Protein AF-A0A931LK26-F1 (afdb_monomer)

Sequence (228 aa):
MMIVNFELTILRTPRLQGEGSSVKVHPVMTQMAVDPDDFLTAVFVVSNLSNERRSYQLEATVPGGWEIVNLPKTLELDKQSQQELFLTVQAPPATKAGDYSLNLSAKSESDHALGRMQLQVRSVERVKLILPTWQPLIQAGEEKSYPITVTNRGNLRTNVSLVVIAPWGWQTRLPAYNSALAPGQSQSVELFIKPPEKTSASQTKITVQVTSAKVQEEASFTIVVSPR

Mean predicted aligned error: 8.04 Å

pLDDT: mean 90.56, std 16.23, range [32.47, 98.62]

Secondary structure (DSSP, 8-state):
----------------S-TT-SEEEEESSSE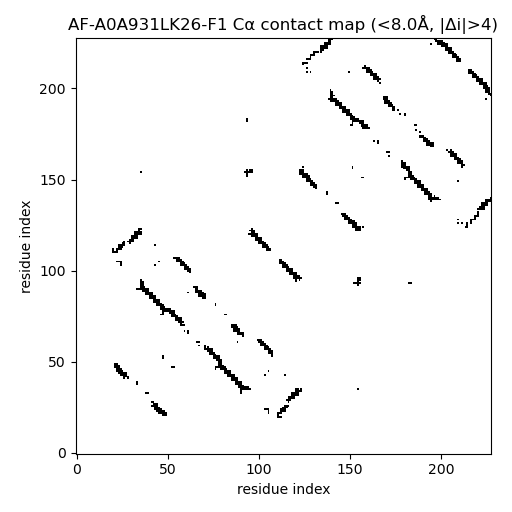EEE-TT-EEEEEEEEEE-SSS-EEEEEEEE--TT-EEEE--SEEEE-TTEEEEEEEEEEPPTTPPSEEEEEEEEEE-SS-EEEEEEEEEE-----EEEE---S--EEETT--EEEEEEEEE-SSS-EE-EEEEE--TT-EEE------EEPTT-EEEEEEEEE--TTPPSEEEEEEEEEE-SS-EEEEEEEEEEEP-

Foldseek 3Di:
DDDDDDDPPPPDDDDDDDPDAQKEKAWPAQEDEDEAQDKDKTKIKIFGQAQAKDKWAKDKDFPPPKAWPDDDRIDIDGHGDIDIDITMIGHHFLRAFDKTKMKMWIDDPRHIYIYIHIYGHDWDWDKDKDWDPDAAEDEAQDKDKTKIKMFTRTNAFWFKDKDKDFDPPKDKDWPDDRRTAHHGDMDITIIIIHHHLADDFDWTKMKMWMDTPPDIDIDIHIYTYHHD

Solvent-accessible surface area (backbone atoms only — not comparable to full-atom values): 12784 Å² total; per-residue (Å²): 137,85,87,81,84,79,81,82,78,77,78,78,74,81,90,75,87,62,97,80,46,43,41,46,36,40,41,79,51,63,63,47,77,45,52,52,60,33,78,45,76,46,49,32,40,42,32,28,68,34,93,49,69,46,64,25,42,44,49,73,50,64,52,92,83,42,45,77,76,43,76,65,63,61,49,78,35,50,44,70,30,68,48,81,42,74,40,32,33,36,39,42,71,46,41,58,51,46,81,48,55,44,33,42,35,43,33,46,99,89,33,66,25,66,16,64,25,41,33,35,33,44,84,41,86,39,74,44,77,45,68,60,90,67,72,48,79,44,44,24,52,41,74,48,72,41,66,31,36,43,31,26,68,11,27,47,74,41,56,49,47,80,48,78,48,63,60,90,80,46,48,74,47,72,70,95,72,83,39,70,26,45,49,68,35,68,47,78,45,55,40,34,42,27,46,43,60,84,38,64,68,44,81,42,72,38,35,42,34,42,35,43,96,90,46,76,51,73,48,72,40,49,37,35,34,37,54,108

Nearest PDB structures (foldseek):
  7sqc-assembly1_F3  TM=4.358E-01  e=1.441E-09  Chlamydomonas reinhardtii
  7sqc-assembly1_F0  TM=4.214E-01  e=8.268E-10  Chlamydomonas r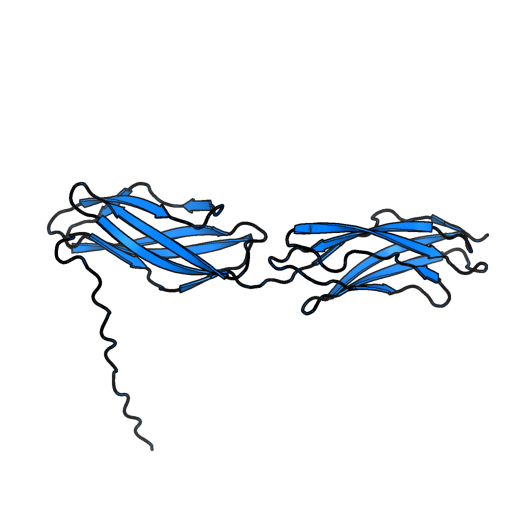einhardtii
  4e0s-assembly1_A  TM=3.639E-01  e=1.313E-04  Homo sapiens
  5di8-assembly1_B  TM=2.530E-01  e=1.239E-02  Homo sapiens
  1hzh-assembly1_H  TM=2.574E-01  e=6.567E-02  Homo sapiens

Structure (mmCIF, N/CA/C/O backbone):
data_AF-A0A931LK26-F1
#
_entry.id   AF-A0A931LK26-F1
#
loop_
_atom_site.group_PDB
_atom_site.id
_atom_site.type_symbol
_atom_site.label_atom_id
_atom_site.label_alt_id
_atom_site.label_comp_id
_atom_site.label_asym_id
_atom_site.label_entity_id
_atom_site.label_seq_id
_atom_site.pdbx_PDB_ins_code
_atom_site.Cartn_x
_atom_site.Cartn_y
_atom_site.Cartn_z
_atom_site.occupancy
_atom_site.B_iso_or_equiv
_atom_site.auth_seq_id
_atom_site.auth_comp_id
_atom_site.auth_asym_id
_atom_site.auth_atom_id
_atom_site.pdbx_PDB_model_num
ATOM 1 N N . MET A 1 1 ? 13.557 -47.012 -22.291 1.00 43.03 1 MET A N 1
ATOM 2 C CA . MET A 1 1 ? 14.410 -45.845 -22.595 1.00 43.03 1 MET A CA 1
ATOM 3 C C . MET A 1 1 ? 13.721 -45.077 -23.709 1.00 43.03 1 MET A C 1
ATOM 5 O O . MET A 1 1 ? 13.682 -45.560 -24.830 1.00 43.03 1 MET A O 1
ATOM 9 N N . MET A 1 2 ? 13.010 -44.008 -23.353 1.00 32.50 2 MET A N 1
ATOM 10 C CA . MET A 1 2 ? 12.074 -43.294 -24.227 1.00 32.50 2 MET A CA 1
ATOM 11 C C . MET A 1 2 ? 12.782 -42.042 -24.746 1.00 32.50 2 MET A C 1
ATOM 13 O O . MET A 1 2 ? 13.203 -41.207 -23.950 1.00 32.50 2 MET A O 1
ATOM 17 N N . ILE A 1 3 ? 12.985 -41.957 -26.058 1.00 35.16 3 ILE A N 1
ATOM 18 C CA . ILE A 1 3 ? 13.586 -40.790 -26.708 1.00 35.16 3 ILE A CA 1
ATOM 19 C C . ILE A 1 3 ? 12.457 -39.784 -26.925 1.00 35.16 3 ILE A C 1
ATOM 21 O O . ILE A 1 3 ? 11.504 -40.068 -27.648 1.00 35.16 3 ILE A O 1
ATOM 25 N N . VAL A 1 4 ? 12.537 -38.636 -26.255 1.00 33.97 4 VAL A N 1
ATOM 26 C CA . VAL A 1 4 ? 11.612 -37.516 -26.444 1.00 33.97 4 VAL A CA 1
ATOM 27 C C . VAL A 1 4 ? 12.243 -36.575 -27.466 1.00 33.97 4 VAL A C 1
ATOM 29 O O . VAL A 1 4 ? 13.267 -35.953 -27.188 1.00 33.97 4 VAL A O 1
ATOM 32 N N . ASN A 1 5 ? 11.649 -36.496 -28.656 1.00 32.47 5 ASN A N 1
ATOM 33 C CA . ASN A 1 5 ? 12.012 -35.510 -29.670 1.00 32.47 5 ASN A CA 1
ATOM 34 C C . ASN A 1 5 ? 11.417 -34.153 -29.277 1.00 32.47 5 ASN A C 1
ATOM 36 O O . ASN A 1 5 ? 10.199 -34.011 -29.199 1.00 32.47 5 ASN A O 1
ATOM 40 N N . PHE A 1 6 ? 12.271 -33.159 -29.037 1.00 34.66 6 PHE A N 1
ATOM 41 C CA . PHE A 1 6 ? 11.852 -31.766 -28.908 1.00 34.66 6 PHE A CA 1
ATOM 42 C C . PHE A 1 6 ? 11.892 -31.114 -30.290 1.00 34.66 6 PHE A C 1
ATOM 44 O O . PHE A 1 6 ? 12.969 -30.867 -30.831 1.00 34.66 6 PHE A O 1
ATOM 51 N N . GLU A 1 7 ? 10.724 -30.828 -30.867 1.00 36.44 7 GLU A N 1
ATOM 52 C CA . GLU A 1 7 ? 10.649 -29.916 -32.005 1.00 36.44 7 GLU A CA 1
ATOM 53 C C . GLU A 1 7 ? 10.884 -28.483 -31.523 1.00 36.44 7 GLU A C 1
ATOM 55 O O . GLU A 1 7 ? 10.147 -27.940 -30.696 1.00 36.44 7 GLU A O 1
ATOM 60 N N . LEU A 1 8 ? 11.938 -27.863 -32.051 1.00 35.31 8 LEU A N 1
ATOM 61 C CA . LEU A 1 8 ? 12.237 -26.456 -31.841 1.00 35.31 8 LEU A CA 1
ATOM 62 C C . LEU A 1 8 ? 11.201 -25.625 -32.619 1.00 35.31 8 LEU A C 1
ATOM 64 O O . LEU A 1 8 ? 11.365 -25.353 -33.808 1.00 35.31 8 LEU A O 1
ATOM 68 N N . THR A 1 9 ? 10.107 -25.231 -31.965 1.00 36.44 9 THR A N 1
ATOM 69 C CA . THR A 1 9 ? 9.162 -24.273 -32.554 1.00 36.44 9 THR A CA 1
ATOM 70 C C . THR A 1 9 ? 9.839 -22.906 -32.602 1.00 36.44 9 THR A C 1
ATOM 72 O O . THR A 1 9 ? 9.928 -22.200 -31.599 1.00 36.44 9 THR A O 1
ATOM 75 N N . ILE A 1 10 ? 10.354 -22.536 -33.775 1.00 42.44 10 ILE A N 1
ATOM 76 C CA . ILE A 1 10 ? 10.881 -21.196 -34.041 1.00 42.44 10 ILE A CA 1
ATOM 77 C C . ILE A 1 10 ? 9.703 -20.220 -33.954 1.00 42.44 10 ILE A C 1
ATOM 79 O O . ILE A 1 10 ? 8.885 -20.128 -34.872 1.00 42.44 10 ILE A O 1
ATOM 83 N N . LEU A 1 11 ? 9.602 -19.497 -32.837 1.00 36.25 11 LEU A N 1
ATOM 84 C CA . LEU A 1 11 ? 8.663 -18.391 -32.684 1.00 36.25 11 LEU A CA 1
ATOM 85 C C . LEU A 1 11 ? 9.009 -17.325 -33.729 1.00 36.25 11 LEU A C 1
ATOM 87 O O . LEU A 1 11 ? 10.000 -16.604 -33.610 1.00 36.25 11 LEU A O 1
ATOM 91 N N . ARG A 1 12 ? 8.193 -17.243 -34.783 1.00 38.78 12 ARG A N 1
ATOM 92 C CA . ARG A 1 12 ? 8.231 -16.137 -35.740 1.00 38.78 12 ARG A CA 1
ATOM 93 C C . ARG A 1 12 ? 7.874 -14.863 -34.979 1.00 38.78 12 ARG A C 1
ATOM 95 O O . ARG A 1 12 ? 6.742 -14.698 -34.533 1.00 38.78 12 ARG A O 1
ATOM 102 N N . THR A 1 13 ? 8.851 -13.982 -34.814 1.00 44.38 13 THR A N 1
ATOM 103 C CA . THR A 1 13 ? 8.653 -12.650 -34.247 1.00 44.38 13 THR A CA 1
ATOM 104 C C . THR A 1 13 ? 7.641 -11.869 -35.093 1.00 44.38 13 THR A C 1
ATOM 106 O O . THR A 1 13 ? 7.732 -11.879 -36.326 1.00 44.38 13 THR A O 1
ATOM 109 N N . PRO A 1 14 ? 6.666 -11.178 -34.476 1.00 39.62 14 PRO A N 1
ATOM 110 C CA . PRO A 1 14 ? 5.781 -10.295 -35.218 1.00 39.62 14 PRO A CA 1
ATOM 111 C C . PRO A 1 14 ? 6.607 -9.129 -35.776 1.00 39.62 14 PRO A C 1
ATOM 113 O O . PRO A 1 14 ? 7.267 -8.404 -35.031 1.00 39.62 14 PRO A O 1
ATOM 116 N N . ARG A 1 15 ? 6.588 -8.955 -37.104 1.00 47.53 15 ARG A N 1
ATOM 117 C CA . ARG A 1 15 ? 7.134 -7.765 -37.767 1.00 47.53 15 ARG A CA 1
ATOM 118 C C . ARG A 1 15 ? 6.324 -6.549 -37.322 1.00 47.53 15 ARG A C 1
ATOM 120 O O . ARG A 1 15 ? 5.166 -6.416 -37.706 1.00 47.53 15 ARG A O 1
ATOM 127 N N . LEU A 1 16 ? 6.948 -5.649 -36.570 1.00 44.78 16 LEU A N 1
ATOM 128 C CA . LEU A 1 16 ? 6.458 -4.290 -36.366 1.00 44.78 16 LEU A CA 1
ATOM 129 C C . LEU A 1 16 ? 7.541 -3.301 -36.812 1.00 44.78 16 LEU A C 1
ATOM 131 O O . LEU A 1 16 ? 8.581 -3.169 -36.180 1.00 44.78 16 LEU A O 1
ATOM 135 N N . GLN A 1 17 ? 7.260 -2.712 -37.977 1.00 45.00 17 GLN A N 1
ATOM 136 C CA . GLN A 1 17 ? 7.675 -1.418 -38.530 1.00 45.00 17 GLN A CA 1
ATOM 137 C C . GLN A 1 17 ? 8.959 -0.750 -38.014 1.00 45.00 17 GLN A C 1
ATOM 139 O O . GLN A 1 17 ? 9.029 -0.251 -36.894 1.00 45.00 17 GLN A O 1
ATOM 144 N N . GLY A 1 18 ? 9.909 -0.636 -38.947 1.00 37.53 18 GLY A N 1
ATOM 145 C CA . GLY A 1 18 ? 11.103 0.199 -38.868 1.00 37.53 18 GLY A CA 1
ATOM 146 C C . GLY A 1 18 ? 12.198 -0.236 -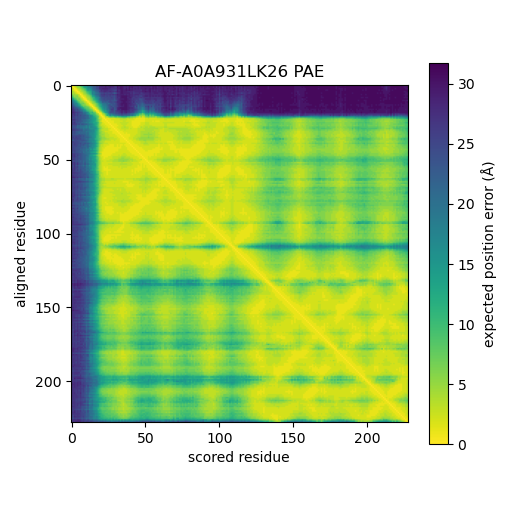39.846 1.00 37.53 18 GLY A C 1
ATOM 147 O O . GLY A 1 18 ? 13.362 -0.235 -39.462 1.00 37.53 18 GLY A O 1
ATOM 148 N N . GLU A 1 19 ? 11.866 -0.661 -41.076 1.00 41.88 19 GLU A N 1
ATOM 149 C CA . GLU A 1 19 ? 12.877 -0.816 -42.139 1.00 41.88 19 GLU A CA 1
ATOM 150 C C . GLU A 1 19 ? 13.422 0.582 -42.466 1.00 41.88 19 GLU A C 1
ATOM 152 O O . GLU A 1 19 ? 12.843 1.318 -43.258 1.00 41.88 19 GLU A O 1
ATOM 157 N N . GLY A 1 20 ? 14.476 0.988 -41.756 1.00 53.59 20 GLY A N 1
ATOM 158 C CA . GLY A 1 20 ? 15.131 2.281 -41.934 1.00 53.59 20 GLY A CA 1
ATOM 159 C C . GLY A 1 20 ? 15.687 2.919 -40.663 1.00 53.59 20 GLY A C 1
ATOM 160 O O . GLY A 1 20 ? 16.531 3.797 -40.799 1.00 53.59 20 GLY A O 1
ATOM 161 N N . SER A 1 21 ? 15.279 2.495 -39.454 1.00 67.19 21 SER A N 1
ATOM 162 C CA . SER A 1 21 ? 15.824 3.120 -38.241 1.00 67.19 21 SER A CA 1
ATOM 163 C C . SER A 1 21 ? 17.124 2.469 -37.777 1.00 67.19 21 SER A C 1
ATOM 165 O O . SER A 1 21 ? 17.195 1.253 -37.597 1.00 67.19 21 SER A O 1
ATOM 167 N N . SER A 1 22 ? 18.155 3.285 -37.560 1.00 86.81 22 SER A N 1
ATOM 168 C CA . SER A 1 22 ? 19.468 2.822 -37.101 1.00 86.81 22 SER A CA 1
ATOM 169 C C . SER A 1 22 ? 19.559 2.606 -35.585 1.00 86.81 22 SER A C 1
ATOM 171 O O . SER A 1 22 ? 20.616 2.235 -35.078 1.00 86.81 22 SER A O 1
ATOM 173 N N . VAL A 1 23 ? 18.450 2.774 -34.859 1.00 95.25 23 VAL A N 1
ATOM 174 C CA . VAL A 1 23 ? 18.340 2.487 -33.426 1.00 95.25 23 VAL A CA 1
ATOM 175 C C . VAL A 1 23 ? 17.236 1.475 -33.158 1.00 95.25 23 VAL A C 1
ATOM 177 O O . VAL A 1 23 ? 16.191 1.476 -33.806 1.00 95.25 23 VAL A O 1
ATOM 180 N N . LYS A 1 24 ? 17.458 0.599 -32.178 1.00 96.81 24 LYS A N 1
ATOM 181 C CA . LYS A 1 24 ? 16.454 -0.346 -31.684 1.00 96.81 24 LYS A CA 1
ATOM 182 C C . LYS A 1 24 ? 16.411 -0.295 -30.166 1.00 96.81 24 LYS A C 1
ATOM 184 O O . LYS A 1 24 ? 17.451 -0.321 -29.520 1.00 96.81 24 LYS A O 1
ATOM 189 N N . VAL A 1 25 ? 15.207 -0.287 -29.605 1.00 98.06 25 VAL A N 1
ATOM 190 C CA . VAL A 1 25 ? 14.977 -0.402 -28.162 1.00 98.06 25 VAL A CA 1
ATOM 191 C C . VAL A 1 25 ? 14.025 -1.563 -27.933 1.00 98.06 25 VAL A C 1
ATOM 193 O O . VAL A 1 25 ? 12.963 -1.628 -28.548 1.00 98.06 25 VAL A O 1
ATOM 196 N N . HIS A 1 26 ? 14.397 -2.496 -27.067 1.00 97.06 26 HIS A N 1
ATOM 197 C CA . HIS A 1 26 ? 13.518 -3.590 -26.669 1.00 97.06 26 HIS A CA 1
ATOM 198 C C . HIS A 1 26 ? 13.772 -3.961 -25.211 1.00 97.06 26 HIS A C 1
ATOM 200 O O . HIS A 1 26 ? 14.921 -3.924 -24.771 1.00 97.06 26 HIS A O 1
ATOM 206 N N . PRO A 1 27 ? 12.731 -4.291 -24.438 1.00 97.94 27 PRO A N 1
ATOM 207 C CA . PRO A 1 27 ? 12.946 -4.753 -23.082 1.00 97.94 27 PRO A CA 1
ATOM 208 C C . PRO A 1 27 ? 13.480 -6.190 -23.090 1.00 97.94 27 PRO A C 1
ATOM 210 O O . PRO A 1 27 ? 13.159 -6.977 -23.984 1.00 97.94 27 PRO A O 1
ATOM 213 N N . VAL A 1 28 ? 14.267 -6.543 -22.076 1.00 97.88 28 VAL A N 1
ATOM 214 C CA . VAL A 1 28 ? 14.721 -7.927 -21.858 1.00 97.88 28 VAL A CA 1
ATOM 215 C C . VAL A 1 28 ? 13.536 -8.825 -21.493 1.00 97.88 28 VAL A C 1
ATOM 217 O O . VAL A 1 28 ? 13.455 -9.966 -21.940 1.00 97.88 28 VAL A O 1
ATOM 220 N N . MET A 1 29 ? 12.579 -8.292 -20.728 1.00 95.25 29 MET A N 1
ATOM 221 C CA . MET A 1 29 ? 11.310 -8.946 -20.412 1.00 95.25 29 MET A CA 1
ATOM 222 C C . MET A 1 29 ? 10.145 -8.141 -20.976 1.00 95.25 29 MET A C 1
ATOM 224 O O . MET A 1 29 ? 10.089 -6.929 -20.828 1.00 95.25 29 MET A O 1
ATOM 228 N N . THR A 1 30 ? 9.170 -8.801 -21.592 1.00 93.94 30 THR A N 1
ATOM 229 C CA . THR A 1 30 ? 7.996 -8.106 -22.143 1.00 93.94 30 THR A CA 1
ATOM 230 C C . THR A 1 30 ? 6.950 -7.766 -21.088 1.00 93.94 30 THR A C 1
ATOM 232 O O . THR A 1 30 ? 6.110 -6.903 -21.338 1.00 93.94 30 THR A O 1
ATOM 235 N N . GLN A 1 31 ? 6.988 -8.433 -19.932 1.00 96.38 31 GLN A N 1
ATOM 236 C CA . GLN A 1 31 ? 6.060 -8.225 -18.828 1.00 96.38 31 GLN A CA 1
ATOM 237 C C . GLN A 1 31 ? 6.765 -8.378 -17.479 1.00 96.38 31 GLN A C 1
ATOM 239 O O . GLN A 1 31 ? 7.608 -9.261 -17.323 1.00 96.38 31 GLN A O 1
ATOM 244 N N . MET A 1 32 ? 6.377 -7.562 -16.499 1.00 96.62 32 MET A N 1
ATOM 245 C CA . MET A 1 32 ? 6.827 -7.695 -15.114 1.00 96.62 32 MET A CA 1
ATOM 246 C C . MET A 1 32 ? 5.690 -7.395 -14.134 1.00 96.62 32 MET A C 1
ATOM 248 O O . MET A 1 32 ? 4.850 -6.536 -14.395 1.00 96.62 32 MET A O 1
ATOM 252 N N . ALA A 1 33 ? 5.653 -8.109 -13.009 1.00 96.81 33 ALA A N 1
ATOM 253 C CA . ALA A 1 33 ? 4.713 -7.836 -11.927 1.00 96.81 33 ALA A CA 1
ATOM 254 C C . ALA A 1 33 ? 5.358 -6.937 -10.865 1.00 96.81 33 ALA A C 1
ATOM 256 O O . ALA A 1 33 ? 6.549 -7.067 -10.593 1.00 96.81 33 ALA A O 1
ATOM 257 N N . VAL A 1 34 ? 4.569 -6.059 -10.248 1.00 97.06 34 VAL A N 1
ATOM 258 C CA . VAL A 1 34 ? 5.032 -5.137 -9.200 1.00 97.06 34 VAL A CA 1
ATOM 259 C C . VAL A 1 34 ? 3.955 -4.952 -8.135 1.00 97.06 34 VAL A C 1
ATOM 261 O O . VAL A 1 34 ? 2.759 -5.038 -8.431 1.00 97.06 34 VAL A O 1
ATOM 264 N N . ASP A 1 35 ? 4.370 -4.744 -6.887 1.00 95.94 35 ASP A N 1
ATOM 265 C CA . ASP A 1 35 ? 3.453 -4.361 -5.814 1.00 95.94 35 ASP A CA 1
ATOM 266 C C . ASP A 1 35 ? 3.294 -2.833 -5.739 1.00 95.94 35 ASP A C 1
ATOM 268 O O . ASP A 1 35 ? 4.196 -2.085 -6.110 1.00 95.94 35 ASP A O 1
ATOM 272 N N . PRO A 1 36 ? 2.146 -2.327 -5.265 1.00 94.88 36 PRO A N 1
ATOM 273 C CA . PRO A 1 36 ? 2.020 -0.917 -4.907 1.00 94.88 36 PRO A CA 1
ATOM 274 C C . PRO A 1 36 ? 3.057 -0.532 -3.850 1.00 94.88 36 PRO A C 1
ATOM 276 O O . PRO A 1 36 ? 3.292 -1.323 -2.936 1.00 94.88 36 PRO A O 1
ATOM 279 N N . ASP A 1 37 ? 3.567 0.701 -3.920 1.00 93.94 37 ASP A N 1
ATOM 280 C CA . ASP A 1 37 ? 4.621 1.225 -3.029 1.00 93.94 37 ASP A CA 1
ATOM 281 C C . ASP A 1 37 ? 5.994 0.544 -3.192 1.00 93.94 37 ASP A C 1
ATOM 283 O O . ASP A 1 37 ? 6.890 0.749 -2.377 1.00 93.94 37 ASP A O 1
ATOM 287 N N . ASP A 1 38 ? 6.171 -0.269 -4.237 1.00 96.38 38 ASP A N 1
ATOM 288 C CA . ASP A 1 38 ? 7.423 -0.970 -4.513 1.00 96.38 38 ASP A CA 1
ATOM 289 C C . ASP A 1 38 ? 8.201 -0.326 -5.669 1.00 96.38 38 ASP A C 1
ATOM 291 O O . ASP A 1 38 ? 7.660 0.413 -6.506 1.00 96.38 38 ASP A O 1
ATOM 295 N N . PHE A 1 39 ? 9.493 -0.633 -5.715 1.00 96.81 39 PHE A N 1
ATOM 296 C CA . PHE A 1 39 ? 10.374 -0.255 -6.809 1.00 96.81 39 PHE A CA 1
ATOM 297 C C . PHE A 1 39 ? 10.431 -1.359 -7.859 1.00 96.81 39 PHE A C 1
ATOM 299 O O . PHE A 1 39 ? 10.435 -2.552 -7.562 1.00 96.81 39 PHE A O 1
ATOM 306 N N . LEU A 1 40 ? 10.538 -0.944 -9.114 1.00 96.31 40 LEU A N 1
ATOM 307 C CA . LEU A 1 40 ? 10.672 -1.827 -10.258 1.00 96.31 40 LEU A CA 1
ATOM 308 C C . LEU A 1 40 ? 11.872 -1.401 -11.090 1.00 96.31 40 LEU A C 1
ATOM 310 O O . LEU A 1 40 ? 11.879 -0.281 -11.594 1.00 96.31 40 LEU A O 1
ATOM 314 N N . THR A 1 41 ? 12.826 -2.301 -11.325 1.00 97.88 41 THR A N 1
ATOM 315 C CA . THR A 1 41 ? 13.920 -2.069 -12.278 1.00 97.88 41 THR A CA 1
ATOM 316 C C . THR A 1 41 ? 13.671 -2.838 -13.572 1.00 97.88 41 THR A C 1
ATOM 318 O O . THR A 1 41 ? 13.828 -4.056 -13.642 1.00 97.88 41 THR A O 1
ATOM 321 N N . ALA A 1 42 ? 13.297 -2.105 -14.616 1.00 97.75 42 ALA A N 1
ATOM 322 C CA . ALA A 1 42 ? 13.166 -2.598 -15.976 1.00 97.75 42 ALA A CA 1
ATOM 323 C C . ALA A 1 42 ? 14.520 -2.596 -16.690 1.00 97.75 42 ALA A C 1
ATOM 325 O O . ALA A 1 42 ? 15.253 -1.611 -16.619 1.00 97.75 42 ALA A O 1
ATOM 326 N N . VAL A 1 43 ? 14.823 -3.655 -17.441 1.00 98.44 43 VAL A N 1
ATOM 327 C CA . VAL A 1 43 ? 16.033 -3.710 -18.274 1.00 98.44 43 VAL A CA 1
ATOM 328 C C . VAL A 1 43 ? 15.646 -3.577 -19.740 1.00 98.44 43 VAL A C 1
ATOM 330 O O . VAL A 1 43 ? 14.893 -4.398 -20.270 1.00 98.44 43 VAL A O 1
ATOM 333 N N . PHE A 1 44 ? 16.171 -2.547 -20.399 1.00 98.56 44 PHE A N 1
ATOM 334 C CA . PHE A 1 44 ? 16.034 -2.331 -21.836 1.00 98.56 44 PHE A CA 1
ATOM 335 C C . PHE A 1 44 ? 17.381 -2.483 -22.528 1.00 98.56 44 PHE A C 1
ATOM 337 O O . PHE A 1 44 ? 18.381 -1.952 -22.064 1.00 98.56 44 PHE A O 1
ATOM 344 N N . VAL A 1 45 ? 17.398 -3.150 -23.675 1.00 98.62 45 VAL A N 1
ATOM 345 C CA . VAL A 1 45 ? 18.554 -3.171 -24.569 1.00 98.62 45 VAL A CA 1
ATOM 346 C C . VAL A 1 45 ? 18.356 -2.088 -25.622 1.00 98.62 45 VAL A C 1
ATOM 348 O O . VAL A 1 45 ? 17.384 -2.122 -26.389 1.00 98.62 45 VAL A O 1
ATOM 351 N N . VAL A 1 46 ? 19.284 -1.133 -25.655 1.00 98.31 46 VAL A N 1
ATOM 352 C CA . VAL A 1 46 ? 19.367 -0.101 -26.691 1.00 98.31 46 VAL A CA 1
ATOM 353 C C . VAL A 1 46 ? 20.510 -0.468 -27.628 1.00 98.31 46 VAL A C 1
ATOM 355 O O . VAL A 1 46 ? 21.645 -0.634 -27.185 1.00 98.31 46 VAL A O 1
ATOM 358 N N . SER A 1 47 ? 20.212 -0.610 -28.915 1.00 97.88 47 SER A N 1
ATOM 359 C CA . SER A 1 47 ? 21.173 -1.024 -29.940 1.00 97.88 47 SER A CA 1
ATOM 360 C C . SER A 1 47 ? 21.348 0.075 -30.982 1.00 97.88 47 SER A C 1
ATOM 362 O O . SER A 1 47 ? 20.364 0.557 -31.546 1.00 97.88 47 SER A O 1
ATOM 364 N N . ASN A 1 48 ? 22.600 0.421 -31.276 1.00 96.56 48 ASN A N 1
ATOM 365 C CA . ASN A 1 48 ? 22.996 1.226 -32.422 1.00 96.56 48 ASN A CA 1
ATOM 366 C C . ASN A 1 48 ? 23.338 0.300 -33.594 1.00 96.56 48 ASN A C 1
ATOM 368 O O . ASN A 1 48 ? 24.374 -0.360 -33.604 1.00 96.56 48 ASN A O 1
ATOM 372 N N . LEU A 1 49 ? 22.468 0.279 -34.595 1.00 95.56 49 LEU A N 1
ATOM 373 C CA . LEU A 1 49 ? 22.596 -0.501 -35.823 1.00 95.56 49 LEU A CA 1
ATOM 374 C C . LEU A 1 49 ? 23.246 0.301 -36.961 1.00 95.56 49 LEU A C 1
ATOM 376 O O . LEU A 1 49 ? 23.310 -0.186 -38.089 1.00 95.56 49 LEU A O 1
ATOM 380 N N . SER A 1 50 ? 23.719 1.523 -36.701 1.00 93.31 50 SER A N 1
ATOM 381 C CA . SER A 1 50 ? 24.464 2.315 -37.683 1.00 93.31 50 SER A CA 1
ATOM 382 C C . SER A 1 50 ? 25.945 1.920 -37.742 1.00 93.31 50 SER A C 1
ATOM 384 O O . SER A 1 50 ? 26.478 1.234 -36.864 1.00 93.31 50 SER A O 1
ATOM 386 N N . ASN A 1 51 ? 26.632 2.370 -38.792 1.00 94.12 51 ASN A N 1
ATOM 387 C CA . ASN A 1 51 ? 28.078 2.191 -38.957 1.00 94.12 51 ASN A CA 1
ATOM 388 C C . ASN A 1 51 ? 28.908 3.299 -38.287 1.00 94.12 51 ASN A C 1
ATOM 390 O O . ASN A 1 51 ? 30.130 3.326 -38.436 1.00 94.12 51 ASN A O 1
ATOM 394 N N . GLU A 1 52 ? 28.261 4.177 -37.522 1.00 93.88 52 GLU A N 1
ATOM 395 C CA . GLU A 1 52 ? 28.873 5.314 -36.840 1.00 93.88 52 GLU A CA 1
ATOM 396 C C . GLU A 1 52 ? 28.558 5.272 -35.345 1.00 93.88 52 GLU A C 1
ATOM 398 O O . GLU A 1 52 ? 27.580 4.663 -34.907 1.00 93.88 52 GLU A O 1
ATOM 403 N N . ARG A 1 53 ? 29.392 5.930 -34.541 1.00 95.31 53 ARG A N 1
ATOM 404 C CA . ARG A 1 53 ? 29.051 6.201 -33.144 1.00 95.31 53 ARG A CA 1
ATOM 405 C C . ARG A 1 53 ? 27.903 7.210 -33.100 1.00 95.31 53 ARG A C 1
ATOM 407 O O . ARG A 1 53 ? 27.921 8.179 -33.856 1.00 95.31 53 ARG A O 1
ATOM 414 N N . ARG A 1 54 ? 26.921 6.991 -32.223 1.00 95.31 54 ARG A N 1
ATOM 415 C CA . ARG A 1 54 ? 25.738 7.852 -32.102 1.00 95.31 54 ARG A CA 1
ATOM 416 C C . ARG A 1 54 ? 25.390 8.167 -30.654 1.00 95.31 54 ARG A C 1
ATOM 418 O O . ARG A 1 54 ? 25.573 7.335 -29.766 1.00 95.31 54 ARG A O 1
ATOM 425 N N . SER A 1 55 ? 24.823 9.357 -30.477 1.00 96.00 55 SER A N 1
ATOM 426 C CA . SER A 1 55 ? 24.195 9.816 -29.242 1.00 96.00 55 SER A CA 1
ATOM 427 C C . SER A 1 55 ? 22.681 9.703 -29.358 1.00 96.00 55 SER A C 1
ATOM 429 O O . SER A 1 55 ? 22.101 10.166 -30.345 1.00 96.00 55 SER A O 1
ATOM 431 N N . TYR A 1 56 ? 22.040 9.118 -28.352 1.00 97.00 56 TYR A N 1
ATOM 432 C CA . TYR A 1 56 ? 20.588 9.012 -28.273 1.00 97.00 56 TYR A CA 1
ATOM 433 C C . TYR A 1 56 ? 20.066 9.744 -27.045 1.00 97.00 56 TYR A C 1
ATOM 435 O O . TYR A 1 56 ? 20.502 9.466 -25.932 1.00 97.00 56 TYR A O 1
ATOM 443 N N . GLN A 1 57 ? 19.102 10.639 -27.235 1.00 98.12 57 GLN A N 1
ATOM 444 C CA . GLN A 1 57 ? 18.279 11.192 -26.166 1.00 98.12 57 GLN A CA 1
ATOM 445 C C . GLN A 1 57 ? 17.298 10.124 -25.692 1.00 98.12 57 GLN A C 1
ATOM 447 O O . GLN A 1 57 ? 16.632 9.485 -26.512 1.00 98.12 57 GLN A O 1
ATOM 452 N N . LEU A 1 58 ? 17.228 9.921 -24.380 1.00 98.31 58 LEU A N 1
ATOM 453 C CA . LEU A 1 58 ? 16.356 8.932 -23.767 1.00 98.31 58 LEU A CA 1
ATOM 454 C C . LEU A 1 58 ? 15.204 9.614 -23.042 1.00 98.31 58 LEU A C 1
ATOM 456 O O . LEU A 1 58 ? 15.402 10.537 -22.254 1.00 98.31 58 LEU A O 1
ATOM 460 N N . GLU A 1 59 ? 14.004 9.096 -23.262 1.00 98.25 59 GLU A N 1
ATOM 461 C CA . GLU A 1 59 ? 12.807 9.503 -22.536 1.00 98.25 59 GLU A CA 1
ATOM 462 C C . GLU A 1 59 ? 12.028 8.252 -22.139 1.00 98.25 59 GLU A C 1
ATOM 464 O O . GLU A 1 59 ? 11.927 7.297 -22.912 1.00 98.25 59 GLU A O 1
ATOM 469 N N . ALA A 1 60 ? 11.483 8.242 -20.926 1.00 98.12 60 ALA A N 1
ATOM 470 C CA . ALA A 1 60 ? 10.607 7.175 -20.473 1.00 98.12 60 ALA A CA 1
ATOM 471 C C . ALA A 1 60 ? 9.197 7.716 -20.258 1.00 98.12 60 ALA A C 1
ATOM 473 O O . ALA A 1 60 ? 9.000 8.786 -19.686 1.00 98.12 60 ALA A O 1
ATOM 474 N N . THR A 1 61 ? 8.207 6.948 -20.698 1.00 98.25 61 THR A N 1
ATOM 475 C CA . THR A 1 61 ? 6.800 7.185 -20.377 1.00 98.25 61 THR A CA 1
ATOM 476 C C . THR A 1 61 ? 6.360 6.133 -19.371 1.00 98.25 61 THR A C 1
ATOM 478 O O . THR A 1 61 ? 6.314 4.942 -19.690 1.00 98.25 61 THR A O 1
ATOM 481 N N . VAL A 1 62 ? 6.049 6.586 -18.160 1.00 97.88 62 VAL A N 1
ATOM 482 C CA . VAL A 1 62 ? 5.539 5.774 -17.048 1.00 97.88 62 VAL A CA 1
ATOM 483 C C . VAL A 1 62 ? 4.039 6.012 -16.853 1.00 97.88 62 VAL A C 1
ATOM 485 O O . VAL A 1 62 ? 3.511 7.022 -17.332 1.00 97.88 62 VAL A O 1
ATOM 488 N N . PRO A 1 63 ? 3.325 5.121 -16.144 1.00 97.31 63 PRO A N 1
ATOM 489 C CA . PRO A 1 63 ? 1.949 5.390 -15.748 1.00 97.31 63 PRO A CA 1
ATOM 490 C C . PRO A 1 63 ? 1.815 6.673 -14.918 1.00 97.31 63 PRO A C 1
ATOM 492 O O . PRO A 1 63 ? 2.740 7.094 -14.224 1.00 97.31 63 PRO A O 1
ATOM 495 N N . GLY A 1 64 ? 0.633 7.290 -14.964 1.00 95.38 64 GLY A N 1
ATOM 496 C CA . GLY A 1 64 ? 0.373 8.540 -14.250 1.00 95.38 64 GLY A CA 1
ATOM 497 C C . GLY A 1 64 ? 0.660 8.430 -12.749 1.00 95.38 64 GLY A C 1
ATOM 498 O O . GLY A 1 64 ? 0.164 7.523 -12.081 1.00 95.38 64 GLY A O 1
ATOM 499 N N . GLY A 1 65 ? 1.450 9.371 -12.231 1.00 94.81 65 GLY A N 1
ATOM 500 C CA . GLY A 1 65 ? 1.837 9.446 -10.821 1.00 94.81 65 GLY A CA 1
ATOM 501 C C . GLY A 1 65 ? 3.039 8.584 -10.429 1.00 94.81 65 GLY A C 1
ATOM 502 O O . GLY A 1 65 ? 3.517 8.741 -9.313 1.00 94.81 65 GLY A O 1
ATOM 503 N N . TRP A 1 66 ? 3.535 7.708 -11.307 1.00 97.38 66 TRP A N 1
ATOM 504 C CA . TRP A 1 66 ? 4.742 6.925 -11.037 1.00 97.38 66 TRP A CA 1
ATOM 505 C C . TRP A 1 66 ? 5.983 7.799 -11.165 1.00 97.38 66 TRP A C 1
ATOM 507 O O . TRP A 1 66 ? 6.052 8.678 -12.025 1.00 97.38 66 TRP A O 1
ATOM 517 N N . GLU A 1 67 ? 6.971 7.531 -10.322 1.00 97.50 67 GLU A N 1
ATOM 518 C CA . GLU A 1 67 ? 8.220 8.283 -10.304 1.00 97.50 67 GLU A CA 1
ATOM 519 C C . GLU A 1 67 ? 9.305 7.533 -11.077 1.00 97.50 67 GLU A C 1
ATOM 521 O O . GLU A 1 67 ? 9.478 6.326 -10.907 1.00 97.50 67 GLU A O 1
ATOM 526 N N . ILE A 1 68 ? 10.046 8.244 -11.929 1.00 98.19 68 ILE A N 1
ATOM 527 C CA . ILE A 1 68 ? 11.263 7.719 -12.556 1.00 98.19 68 ILE A CA 1
ATOM 528 C C . ILE A 1 68 ? 12.421 8.009 -11.607 1.00 98.19 68 ILE A C 1
ATOM 530 O O . ILE A 1 68 ? 12.811 9.161 -11.438 1.00 98.19 68 ILE A O 1
ATOM 534 N N . VAL A 1 69 ? 12.984 6.958 -11.017 1.00 98.25 69 VAL A N 1
ATOM 535 C CA . VAL A 1 69 ? 14.079 7.065 -10.045 1.00 98.25 69 VAL A CA 1
ATOM 536 C C . VAL A 1 69 ? 15.404 7.301 -10.758 1.00 98.25 69 VAL A C 1
ATOM 538 O O . VAL A 1 69 ? 16.225 8.103 -10.317 1.00 98.25 69 VAL A O 1
ATOM 541 N N . ASN A 1 70 ? 15.625 6.612 -11.879 1.00 97.44 70 ASN A N 1
ATOM 542 C CA . ASN A 1 70 ? 16.827 6.803 -12.675 1.00 97.44 70 ASN A CA 1
ATOM 543 C C . ASN A 1 70 ? 16.551 6.665 -14.176 1.00 97.44 70 ASN A C 1
ATOM 545 O O . ASN A 1 70 ? 16.010 5.670 -14.651 1.00 97.44 70 ASN A O 1
ATOM 549 N N . LEU A 1 71 ? 16.997 7.665 -14.931 1.00 97.44 71 LEU A N 1
ATOM 550 C CA . LEU A 1 71 ? 17.111 7.610 -16.381 1.00 97.44 71 LEU A CA 1
ATOM 551 C C . LEU A 1 71 ? 18.168 8.637 -16.816 1.00 97.44 71 LEU A C 1
ATOM 553 O O . LEU A 1 71 ? 17.991 9.829 -16.549 1.00 97.44 71 LEU A O 1
ATOM 557 N N . PRO A 1 72 ? 19.276 8.227 -17.454 1.00 97.06 72 PRO A N 1
ATOM 558 C CA . PRO A 1 72 ? 20.196 9.190 -18.041 1.00 97.06 72 PRO A CA 1
ATOM 559 C C . PRO A 1 72 ? 19.515 9.908 -19.211 1.00 97.06 72 PRO A C 1
ATOM 561 O O . PRO A 1 72 ? 18.768 9.296 -19.967 1.00 97.06 72 PRO A O 1
ATOM 564 N N . LYS A 1 73 ? 19.794 11.205 -19.386 1.00 97.00 73 LYS A N 1
ATOM 565 C CA . LYS A 1 73 ? 19.212 11.996 -20.488 1.00 97.00 73 LYS A CA 1
ATOM 566 C C . LYS A 1 73 ? 19.691 11.532 -21.861 1.00 97.00 73 LYS A C 1
ATOM 568 O O . LYS A 1 73 ? 18.963 11.667 -22.840 1.00 97.00 73 LYS A O 1
ATOM 573 N N . THR A 1 74 ? 20.923 11.038 -21.934 1.00 97.31 74 THR A N 1
ATOM 574 C CA . THR A 1 74 ? 21.546 10.585 -23.174 1.00 97.31 74 THR A CA 1
ATOM 575 C C . THR A 1 74 ? 22.296 9.274 -22.977 1.00 97.31 74 THR A C 1
ATOM 577 O O . THR A 1 74 ? 22.737 8.953 -21.871 1.00 97.31 74 THR A O 1
ATOM 580 N N . LEU A 1 75 ? 22.449 8.528 -24.069 1.00 97.31 75 LEU A N 1
ATOM 581 C CA . LEU A 1 75 ? 23.236 7.306 -24.155 1.00 97.31 75 LEU A CA 1
ATOM 582 C C . LEU A 1 75 ? 24.090 7.332 -25.426 1.00 97.31 75 LEU A C 1
ATOM 584 O O . LEU A 1 75 ? 23.570 7.468 -26.532 1.00 97.31 75 LEU A O 1
ATOM 588 N N . GLU A 1 76 ? 25.398 7.188 -25.248 1.00 97.19 76 GLU A N 1
ATOM 589 C CA . GLU A 1 76 ? 26.376 7.070 -26.329 1.00 97.19 76 GLU A CA 1
ATOM 590 C C . GLU A 1 76 ? 26.603 5.598 -26.657 1.00 97.19 76 GLU A C 1
ATOM 592 O O . GLU A 1 76 ? 26.908 4.816 -25.760 1.00 97.19 76 GLU A O 1
ATOM 597 N N . LEU A 1 77 ? 26.503 5.229 -27.932 1.00 97.44 77 LEU A N 1
ATOM 598 C CA . LEU A 1 77 ? 26.777 3.871 -28.396 1.00 97.44 77 LEU A CA 1
ATOM 599 C C . LEU A 1 77 ? 27.715 3.903 -29.597 1.00 97.44 77 LEU A C 1
ATOM 601 O O . LEU A 1 77 ? 27.472 4.615 -30.576 1.00 97.44 77 LEU A O 1
ATOM 605 N N . ASP A 1 78 ? 28.754 3.073 -29.560 1.00 98.06 78 ASP A N 1
ATOM 606 C CA . ASP A 1 78 ? 29.611 2.836 -30.718 1.00 98.06 78 ASP A CA 1
ATOM 607 C C . ASP A 1 78 ? 28.822 2.183 -31.862 1.00 98.06 78 ASP A C 1
ATOM 609 O O . ASP A 1 78 ? 27.702 1.688 -31.681 1.00 98.06 78 ASP A O 1
ATOM 613 N N . LYS A 1 79 ? 29.399 2.182 -33.063 1.00 96.00 79 LYS A N 1
ATOM 614 C CA . LYS A 1 79 ? 28.799 1.519 -34.225 1.00 96.00 79 LYS A CA 1
ATOM 615 C C . LYS A 1 79 ? 28.525 0.041 -33.939 1.00 96.00 79 LYS A C 1
ATOM 617 O O . LYS A 1 79 ? 29.357 -0.624 -33.324 1.00 96.00 79 LYS A O 1
ATOM 622 N N . GLN A 1 80 ? 27.401 -0.478 -34.431 1.00 96.31 80 GLN A N 1
ATOM 623 C CA . GLN A 1 80 ? 27.023 -1.895 -34.297 1.00 96.31 80 GLN A CA 1
ATOM 624 C C . GLN A 1 80 ? 27.084 -2.428 -32.848 1.00 96.31 80 GLN A C 1
ATOM 626 O O . GLN A 1 80 ? 27.351 -3.609 -32.629 1.00 96.31 80 GLN A O 1
ATOM 631 N N . SER A 1 81 ? 26.876 -1.560 -31.855 1.00 97.69 81 SER A N 1
ATOM 632 C CA . SER A 1 81 ? 26.965 -1.904 -30.434 1.00 97.69 81 SER A CA 1
ATOM 633 C C . SER A 1 81 ? 25.612 -1.789 -29.744 1.00 97.69 81 SER A C 1
ATOM 635 O O . SER A 1 81 ? 24.669 -1.182 -30.258 1.00 97.69 81 SER A O 1
ATOM 637 N N . GLN A 1 82 ? 25.507 -2.386 -28.562 1.00 98.06 82 GLN A N 1
ATOM 638 C CA . GLN A 1 82 ? 24.323 -2.283 -27.725 1.00 98.06 82 GLN A CA 1
ATOM 639 C C . GLN A 1 82 ? 24.702 -2.190 -26.253 1.00 98.06 82 GLN A C 1
ATOM 641 O O . GLN A 1 82 ? 25.760 -2.674 -25.851 1.00 98.06 82 GLN A O 1
ATOM 646 N N . GLN A 1 83 ? 23.808 -1.614 -25.456 1.00 98.38 83 GLN A N 1
ATOM 647 C CA . GLN A 1 83 ? 23.960 -1.518 -24.012 1.00 98.38 83 GLN A CA 1
ATOM 648 C C . GLN A 1 83 ? 22.643 -1.840 -23.305 1.00 98.38 83 GLN A C 1
ATOM 650 O O . GLN A 1 83 ? 21.560 -1.485 -23.778 1.00 98.38 83 GLN A O 1
ATOM 655 N N . GLU A 1 84 ? 22.756 -2.496 -22.151 1.00 98.44 84 GLU A N 1
ATOM 656 C CA . GLU A 1 84 ? 21.656 -2.662 -21.206 1.00 98.44 84 GLU A CA 1
ATOM 657 C C . GLU A 1 84 ? 21.484 -1.393 -20.366 1.00 98.44 84 GLU A C 1
ATOM 659 O O . GLU A 1 84 ? 22.423 -0.882 -19.751 1.00 98.44 84 GLU A O 1
ATOM 664 N N . LEU A 1 85 ? 20.258 -0.887 -20.344 1.00 98.25 85 LEU A N 1
ATOM 665 C CA . LEU A 1 85 ? 19.834 0.248 -19.552 1.00 98.25 85 LEU A CA 1
ATOM 666 C C . LEU A 1 85 ? 18.881 -0.230 -18.458 1.00 98.25 85 LEU A C 1
ATOM 668 O O . LEU A 1 85 ? 17.820 -0.788 -18.743 1.00 98.25 85 LEU A O 1
ATOM 672 N N . PHE A 1 86 ? 19.250 0.047 -17.213 1.00 98.25 86 PHE A N 1
ATOM 673 C CA . PHE A 1 86 ? 18.435 -0.219 -16.033 1.00 98.25 86 PHE A CA 1
ATOM 674 C C . PHE A 1 86 ? 17.587 1.017 -15.730 1.00 98.25 86 PHE A C 1
ATOM 676 O O . PHE A 1 86 ? 18.115 2.034 -15.282 1.00 98.25 86 PHE A O 1
ATOM 683 N N . LEU A 1 87 ? 16.285 0.933 -15.985 1.00 98.31 87 LEU A N 1
ATOM 684 C CA . LEU A 1 87 ? 15.301 1.973 -15.696 1.00 98.31 87 LEU A CA 1
ATOM 685 C C . LEU A 1 87 ? 14.507 1.579 -14.451 1.00 98.31 87 LEU A C 1
ATOM 687 O O . LEU A 1 87 ? 13.693 0.659 -14.498 1.00 98.31 87 LEU A O 1
ATOM 691 N N . THR A 1 88 ? 14.736 2.281 -13.348 1.00 98.31 88 THR A N 1
ATOM 692 C CA . THR A 1 88 ? 14.028 2.080 -12.083 1.00 98.31 88 THR A CA 1
ATOM 693 C C . THR A 1 88 ? 12.914 3.099 -11.944 1.00 98.31 88 THR A C 1
ATOM 695 O O . THR A 1 88 ? 13.120 4.303 -12.114 1.00 98.31 88 THR A O 1
ATOM 698 N N . VAL A 1 89 ? 11.727 2.601 -11.624 1.00 97.88 89 VAL A N 1
ATOM 699 C CA . VAL A 1 89 ? 10.525 3.397 -11.389 1.00 97.88 89 VAL A CA 1
ATOM 700 C C . VAL A 1 89 ? 9.890 2.984 -10.066 1.00 97.88 89 VAL A C 1
ATOM 702 O O . VAL A 1 89 ? 10.028 1.833 -9.652 1.00 97.88 89 VAL A O 1
ATOM 705 N N . GLN A 1 90 ? 9.195 3.905 -9.404 1.00 97.94 90 GLN A N 1
ATOM 706 C CA . GLN A 1 90 ? 8.450 3.621 -8.178 1.00 97.94 90 GLN A CA 1
ATOM 707 C C . GLN A 1 90 ? 6.948 3.654 -8.456 1.00 97.94 90 GLN A C 1
ATOM 709 O O . GLN A 1 90 ? 6.419 4.648 -8.967 1.00 97.94 90 GLN A O 1
ATOM 714 N N . ALA A 1 91 ? 6.260 2.566 -8.105 1.00 97.19 91 ALA A N 1
ATOM 715 C CA . ALA A 1 91 ? 4.807 2.521 -8.129 1.00 97.19 91 ALA A CA 1
ATOM 716 C C . ALA A 1 91 ? 4.259 3.261 -6.897 1.00 97.19 91 ALA A C 1
ATOM 718 O O . ALA A 1 91 ? 4.633 2.922 -5.774 1.00 97.19 91 ALA A O 1
ATOM 719 N N . PRO A 1 92 ? 3.338 4.228 -7.049 1.00 95.06 92 PRO A N 1
ATOM 720 C CA . PRO A 1 92 ? 2.754 4.921 -5.910 1.00 95.06 92 PRO A CA 1
ATOM 721 C C . PRO A 1 92 ? 2.066 3.967 -4.925 1.00 95.06 92 PRO A C 1
ATOM 723 O O . PRO A 1 92 ? 1.530 2.921 -5.337 1.00 95.06 92 PRO A O 1
ATOM 726 N N . PRO A 1 93 ? 1.972 4.350 -3.641 1.00 89.19 93 PRO A N 1
ATOM 727 C CA . PRO A 1 93 ? 1.114 3.662 -2.693 1.00 89.19 93 PRO A CA 1
ATOM 728 C C . PRO A 1 93 ? -0.313 3.551 -3.227 1.00 89.19 93 PRO A C 1
ATOM 730 O O . PRO A 1 93 ? -0.828 4.463 -3.874 1.00 89.19 93 PRO A O 1
ATOM 733 N N . ALA A 1 94 ? -0.967 2.425 -2.943 1.00 88.38 94 ALA A N 1
ATOM 734 C CA . ALA A 1 94 ? -2.348 2.168 -3.350 1.00 88.38 94 ALA A CA 1
ATOM 735 C C . ALA A 1 94 ? -2.613 2.229 -4.876 1.00 88.38 94 ALA A C 1
ATOM 737 O O . ALA A 1 94 ? -3.776 2.305 -5.283 1.00 88.38 94 ALA A O 1
ATOM 738 N N . THR A 1 95 ? -1.575 2.140 -5.724 1.00 94.56 95 THR A N 1
ATOM 739 C CA . THR A 1 95 ? -1.739 1.972 -7.180 1.00 94.56 95 THR A CA 1
ATOM 740 C C . THR A 1 95 ? -2.675 0.806 -7.459 1.00 94.56 95 THR A C 1
ATOM 742 O O . THR A 1 95 ? -2.413 -0.311 -7.016 1.00 94.56 95 THR A O 1
ATOM 745 N N . LYS A 1 96 ? -3.778 1.064 -8.171 1.00 93.19 96 LYS A N 1
ATOM 746 C CA . LYS A 1 96 ? -4.811 0.057 -8.440 1.00 93.19 96 LYS A CA 1
ATOM 747 C C . LYS A 1 96 ? -4.209 -1.162 -9.135 1.00 93.19 96 LYS A C 1
ATOM 749 O O . LYS A 1 96 ? -3.341 -1.031 -9.989 1.00 93.19 96 LYS A O 1
ATOM 754 N N . ALA A 1 97 ? -4.697 -2.344 -8.777 1.00 94.88 97 ALA A N 1
ATOM 755 C CA . ALA A 1 97 ? -4.320 -3.558 -9.484 1.00 94.88 97 ALA A CA 1
ATOM 756 C C . ALA A 1 97 ? -4.789 -3.490 -10.944 1.00 94.88 97 ALA A C 1
ATOM 758 O O . ALA A 1 97 ? -5.884 -2.993 -11.223 1.00 94.88 97 ALA A O 1
ATOM 759 N N . GLY A 1 98 ? -3.972 -4.008 -11.854 1.00 95.81 98 GLY A N 1
ATOM 760 C CA . GLY A 1 98 ? -4.267 -3.996 -13.281 1.00 95.81 98 GLY A CA 1
ATOM 761 C C . GLY A 1 98 ? -3.017 -3.929 -14.142 1.00 95.81 98 GLY A C 1
ATOM 762 O O . GLY A 1 98 ? -1.893 -4.003 -13.640 1.00 95.81 98 GLY A O 1
ATOM 763 N N . ASP A 1 99 ? -3.250 -3.777 -15.440 1.00 97.50 99 ASP A N 1
ATOM 764 C CA . ASP A 1 99 ? -2.203 -3.726 -16.448 1.00 97.50 99 ASP A CA 1
ATOM 765 C C . ASP A 1 99 ? -1.849 -2.279 -16.798 1.00 97.50 99 ASP A C 1
ATOM 767 O O . ASP A 1 99 ? -2.710 -1.408 -16.948 1.00 97.50 99 ASP A O 1
ATOM 771 N N . TYR A 1 100 ? -0.554 -2.034 -16.931 1.00 97.94 100 TYR A N 1
ATOM 772 C CA . TYR A 1 100 ? 0.051 -0.740 -17.197 1.00 97.94 100 TYR A CA 1
ATOM 773 C C . TYR A 1 100 ? 1.185 -0.901 -18.213 1.00 97.94 100 TYR A C 1
ATOM 775 O O . TYR A 1 100 ? 1.645 -2.007 -18.474 1.00 97.94 100 TYR A O 1
ATOM 783 N N . SER A 1 101 ? 1.681 0.202 -18.772 1.00 97.69 101 SER A N 1
ATOM 784 C CA . SER A 1 101 ? 2.800 0.175 -19.720 1.00 97.69 101 SER A CA 1
ATOM 785 C C . SER A 1 101 ? 3.951 1.059 -19.260 1.00 97.69 101 SER A C 1
ATOM 787 O O . SER A 1 101 ? 3.725 2.212 -18.889 1.00 97.69 101 SER A O 1
ATOM 789 N N . LEU A 1 102 ? 5.171 0.543 -19.380 1.00 98.25 102 LEU A N 1
ATOM 790 C CA . LEU A 1 102 ? 6.414 1.297 -19.288 1.00 98.25 102 LEU A CA 1
ATOM 791 C C . LEU A 1 102 ? 7.074 1.331 -20.660 1.00 98.25 102 LEU A C 1
ATOM 793 O O . LEU A 1 102 ? 7.411 0.284 -21.218 1.00 98.25 102 LEU A O 1
ATOM 797 N N . ASN A 1 103 ? 7.286 2.530 -21.190 1.00 98.25 103 ASN A N 1
ATOM 798 C CA . ASN A 1 103 ? 7.920 2.702 -22.488 1.00 98.25 103 ASN A CA 1
ATOM 799 C C . ASN A 1 103 ? 9.235 3.462 -22.349 1.00 98.25 103 ASN A C 1
ATOM 801 O O . ASN A 1 103 ? 9.301 4.438 -21.606 1.00 98.25 103 ASN A O 1
ATOM 805 N N . LEU A 1 104 ? 10.242 3.044 -23.111 1.00 98.56 104 LEU A N 1
ATOM 806 C CA . LEU A 1 104 ? 11.511 3.747 -23.264 1.00 98.56 104 LEU A CA 1
ATOM 807 C C . LEU A 1 104 ? 11.680 4.128 -24.733 1.00 98.56 104 LEU A C 1
ATOM 809 O O . LEU A 1 104 ? 11.690 3.250 -25.600 1.00 98.56 104 LEU A O 1
ATOM 813 N N . SER A 1 105 ? 11.832 5.417 -25.011 1.00 97.94 105 SER A N 1
ATOM 814 C CA . SER A 1 105 ? 12.206 5.924 -26.327 1.00 97.94 105 SER A CA 1
ATOM 815 C C . SER A 1 105 ? 13.671 6.331 -26.361 1.00 97.94 105 SER A C 1
ATOM 817 O O . SER A 1 105 ? 14.162 6.974 -25.435 1.00 97.94 105 SER A O 1
ATOM 819 N N . ALA A 1 106 ? 14.340 5.992 -27.460 1.00 97.94 106 ALA A N 1
ATOM 820 C CA . ALA A 1 106 ? 15.661 6.494 -27.812 1.00 97.94 106 ALA A CA 1
ATOM 821 C C . ALA A 1 106 ? 15.554 7.271 -29.126 1.00 97.94 106 ALA A C 1
ATOM 823 O O . ALA A 1 106 ? 15.049 6.737 -30.118 1.00 97.94 106 ALA A O 1
ATOM 824 N N . LYS A 1 107 ? 16.006 8.526 -29.128 1.00 96.31 107 LYS A N 1
ATOM 825 C CA . LYS A 1 107 ? 15.883 9.447 -30.262 1.00 96.31 107 LYS A CA 1
ATOM 826 C C . LYS A 1 107 ? 17.226 10.080 -30.617 1.00 96.31 107 LYS A C 1
ATOM 828 O O . LYS A 1 107 ? 17.943 10.542 -29.738 1.00 96.31 107 LYS A O 1
ATOM 833 N N . SER A 1 108 ? 17.549 10.138 -31.902 1.00 91.56 108 SER A N 1
ATOM 834 C CA . SER A 1 108 ? 18.615 10.980 -32.456 1.00 91.56 108 SER A CA 1
ATOM 835 C C . SER A 1 108 ? 18.010 12.001 -33.432 1.00 91.56 108 SER A C 1
ATOM 837 O O . SER A 1 108 ? 16.789 12.128 -33.533 1.00 91.56 108 SER A O 1
ATOM 839 N N . GLU A 1 109 ? 18.843 12.749 -34.157 1.00 84.69 109 GLU A N 1
ATOM 840 C CA . GLU A 1 109 ? 18.369 13.714 -35.161 1.00 84.69 109 GLU A CA 1
ATOM 841 C C . GLU A 1 109 ? 17.564 13.060 -36.295 1.00 84.69 109 GLU A C 1
ATOM 843 O O . GLU A 1 109 ? 16.616 13.656 -36.801 1.00 84.69 109 GLU A O 1
ATOM 848 N N . SER A 1 110 ? 17.926 11.834 -36.683 1.00 83.44 110 SER A N 1
ATOM 849 C CA . SER A 1 110 ? 17.345 11.123 -37.830 1.00 83.44 110 SER A CA 1
ATOM 850 C C . SER A 1 110 ? 16.583 9.851 -37.462 1.00 83.44 110 SER A C 1
ATOM 852 O O . SER A 1 110 ? 15.856 9.324 -38.299 1.00 83.44 110 SER A O 1
ATOM 854 N N . ASP A 1 111 ? 16.714 9.368 -36.224 1.00 89.94 111 ASP A N 1
ATOM 855 C CA . ASP A 1 111 ? 16.195 8.069 -35.808 1.00 89.94 111 ASP A CA 1
ATOM 856 C C . ASP A 1 111 ? 15.393 8.124 -34.513 1.00 89.94 111 ASP A C 1
ATOM 858 O O . ASP A 1 111 ? 15.628 8.948 -33.629 1.00 89.94 111 ASP A O 1
ATOM 862 N N . HIS A 1 112 ? 14.458 7.187 -34.384 1.00 93.75 112 HIS A N 1
ATOM 863 C CA . HIS A 1 112 ? 13.658 7.011 -33.185 1.00 93.75 112 HIS A CA 1
ATOM 864 C C . HIS A 1 112 ? 13.231 5.551 -33.044 1.00 93.75 112 HIS A C 1
ATOM 866 O O . HIS A 1 112 ? 12.699 4.960 -33.984 1.00 93.75 112 HIS A O 1
ATOM 872 N N . ALA A 1 113 ? 13.394 4.993 -31.847 1.00 96.56 113 ALA A N 1
ATOM 873 C CA . ALA A 1 113 ? 12.859 3.685 -31.495 1.00 96.56 113 ALA A CA 1
ATOM 874 C C . ALA A 1 113 ? 12.179 3.710 -30.131 1.00 96.56 113 ALA A C 1
ATOM 876 O O . ALA A 1 113 ? 12.563 4.466 -29.240 1.00 96.56 113 ALA A O 1
ATOM 877 N N . LEU A 1 114 ? 11.187 2.833 -29.976 1.00 97.19 114 LEU A N 1
ATOM 878 C CA . LEU A 1 114 ? 10.363 2.713 -28.782 1.00 97.19 114 LEU A CA 1
ATOM 879 C C . LEU A 1 114 ? 10.332 1.256 -28.313 1.00 97.19 114 LEU A C 1
ATOM 881 O O . LEU A 1 114 ? 9.790 0.391 -29.000 1.00 97.19 114 LEU A O 1
ATOM 885 N N . GLY A 1 115 ? 10.865 1.001 -27.123 1.00 97.62 115 GLY A N 1
ATOM 886 C CA . GLY A 1 115 ? 10.662 -0.249 -26.400 1.00 97.62 115 GLY A CA 1
ATOM 887 C C . GLY A 1 115 ? 9.439 -0.136 -25.501 1.00 97.62 115 GLY A C 1
ATOM 888 O O . GLY A 1 115 ? 9.252 0.884 -24.841 1.00 97.62 115 GLY A O 1
ATOM 889 N N . ARG A 1 116 ? 8.613 -1.183 -25.456 1.00 98.25 116 ARG A N 1
ATOM 890 C CA . ARG A 1 116 ? 7.416 -1.241 -24.606 1.00 98.25 116 ARG A CA 1
ATOM 891 C C . ARG A 1 116 ? 7.465 -2.471 -23.718 1.00 98.25 116 ARG A C 1
ATOM 893 O O . ARG A 1 116 ? 7.610 -3.575 -24.237 1.00 98.25 116 ARG A O 1
ATOM 900 N N . MET A 1 117 ? 7.297 -2.281 -22.418 1.00 98.19 117 MET A N 1
ATOM 901 C CA . MET A 1 117 ? 7.149 -3.347 -21.434 1.00 98.19 117 MET A CA 1
ATOM 902 C C . MET A 1 117 ? 5.787 -3.226 -20.750 1.00 98.19 117 MET A C 1
ATOM 904 O O . MET A 1 117 ? 5.367 -2.133 -20.372 1.00 98.19 117 MET A O 1
ATOM 908 N N . GLN A 1 118 ? 5.097 -4.352 -20.591 1.00 98.38 118 GLN A N 1
ATOM 909 C CA . GLN A 1 118 ? 3.861 -4.429 -19.821 1.00 98.38 118 GLN A CA 1
ATOM 910 C C . GLN A 1 118 ? 4.181 -4.570 -18.334 1.00 98.38 118 GLN A C 1
ATOM 912 O O . GLN A 1 118 ? 5.086 -5.301 -17.936 1.00 98.38 118 GLN A O 1
ATOM 917 N N . LEU A 1 119 ? 3.419 -3.883 -17.502 1.00 98.12 119 LEU A N 1
ATOM 918 C CA . LEU A 1 119 ? 3.492 -3.975 -16.056 1.00 98.12 119 LEU A CA 1
ATOM 919 C C . LEU A 1 119 ? 2.173 -4.522 -15.536 1.00 98.12 119 LEU A C 1
ATOM 921 O O . LEU A 1 119 ? 1.115 -4.063 -15.953 1.00 98.12 119 LEU A O 1
ATOM 925 N N . GLN A 1 120 ? 2.238 -5.448 -14.591 1.00 97.94 120 GLN A N 1
ATOM 926 C CA . GLN A 1 120 ? 1.067 -5.961 -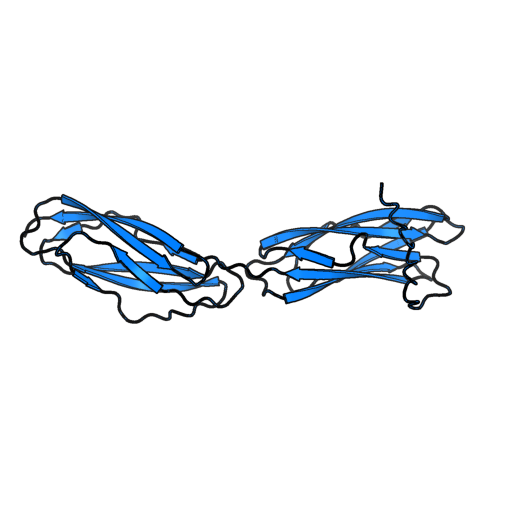13.900 1.00 97.94 120 GLN A CA 1
ATOM 927 C C . GLN A 1 120 ? 1.154 -5.596 -12.420 1.00 97.94 120 GLN A C 1
ATOM 929 O O . GLN A 1 120 ?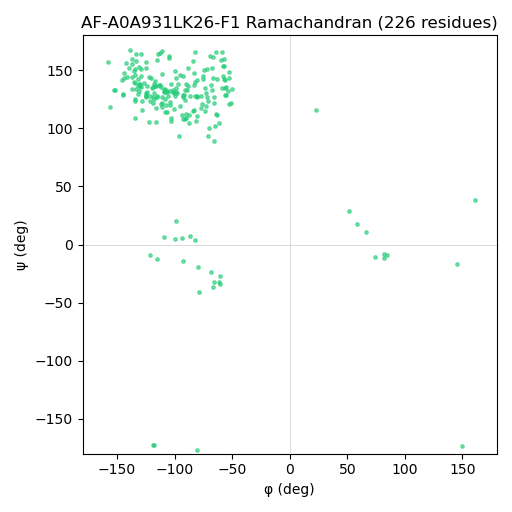 1.923 -6.187 -11.659 1.00 97.94 120 GLN A O 1
ATOM 934 N N . VAL A 1 121 ? 0.353 -4.620 -11.996 1.00 97.81 121 VAL A N 1
ATOM 935 C CA . VAL A 1 121 ? 0.252 -4.266 -10.579 1.00 97.81 121 VAL A CA 1
ATOM 936 C C . VAL A 1 121 ? -0.597 -5.318 -9.881 1.00 97.81 121 VAL A C 1
ATOM 938 O O . VAL A 1 121 ? -1.762 -5.534 -10.235 1.00 97.81 121 VAL A O 1
ATOM 941 N N . ARG A 1 122 ? -0.019 -5.983 -8.880 1.00 96.12 122 ARG A N 1
ATOM 942 C CA . ARG A 1 122 ? -0.699 -7.050 -8.141 1.00 96.12 122 ARG A CA 1
ATOM 943 C C . ARG A 1 122 ? -1.791 -6.495 -7.230 1.00 96.12 122 ARG A C 1
ATOM 945 O O . ARG A 1 122 ? -1.727 -5.379 -6.717 1.00 96.12 122 ARG A O 1
ATOM 952 N N . SER A 1 123 ? -2.806 -7.320 -7.001 1.00 94.62 123 SER A N 1
ATOM 953 C CA . SER A 1 123 ? -3.818 -7.086 -5.973 1.00 94.62 123 SER A CA 1
ATOM 954 C C . SER A 1 123 ? -3.221 -7.360 -4.596 1.00 94.62 123 SER A C 1
ATOM 956 O O . SER A 1 123 ? -2.971 -8.518 -4.260 1.00 94.62 123 SER A O 1
ATOM 958 N N . VAL A 1 124 ? -3.110 -6.327 -3.769 1.00 94.25 124 VAL A N 1
ATOM 959 C CA . VAL A 1 124 ? -2.642 -6.429 -2.388 1.00 94.25 124 VAL A CA 1
ATOM 960 C C . VAL A 1 124 ? -3.769 -6.022 -1.447 1.00 94.25 124 VAL A C 1
ATOM 962 O O . VAL A 1 124 ? -4.219 -4.876 -1.445 1.00 94.25 124 VAL A O 1
ATOM 965 N N . GLU A 1 125 ? -4.209 -6.968 -0.619 1.00 93.75 125 GLU A N 1
ATOM 966 C CA . GLU A 1 125 ? -5.042 -6.679 0.547 1.00 93.75 125 GLU A CA 1
ATOM 967 C C . GLU A 1 125 ? -4.138 -6.468 1.756 1.00 93.75 125 GLU A C 1
ATOM 969 O O . GLU A 1 125 ? -3.267 -7.285 2.053 1.00 93.75 125 GLU A O 1
ATOM 974 N N . ARG A 1 126 ? -4.347 -5.358 2.457 1.00 93.75 126 ARG A N 1
ATOM 975 C CA . ARG A 1 126 ? -3.671 -5.056 3.713 1.00 93.75 126 ARG A CA 1
ATOM 976 C C . ARG A 1 126 ? -4.581 -4.161 4.529 1.00 93.75 126 ARG A C 1
ATOM 978 O O . ARG A 1 126 ? -5.110 -3.180 4.011 1.00 93.75 126 ARG A O 1
ATOM 985 N N . VAL A 1 127 ? -4.748 -4.482 5.797 1.00 95.31 127 VAL A N 1
ATOM 986 C CA . VAL A 1 127 ? -5.436 -3.621 6.757 1.00 95.31 127 VAL A CA 1
ATOM 987 C C . VAL A 1 127 ? -4.423 -3.123 7.781 1.00 95.31 127 VAL A C 1
ATOM 989 O O . VAL A 1 127 ? -3.270 -3.556 7.782 1.00 95.31 127 VAL A O 1
ATOM 992 N N . LYS A 1 128 ? -4.805 -2.094 8.526 1.00 95.56 128 LYS A N 1
ATOM 993 C CA . LYS A 1 128 ? -4.119 -1.672 9.739 1.00 95.56 128 LYS A CA 1
ATOM 994 C C . LYS A 1 128 ? -5.160 -1.354 10.785 1.00 95.56 128 LYS A C 1
ATOM 996 O O . LYS A 1 128 ? -6.094 -0.603 10.495 1.00 95.56 128 LYS A O 1
ATOM 1001 N N . LEU A 1 129 ? -4.946 -1.855 11.991 1.00 97.00 129 LEU A N 1
ATOM 1002 C CA . LEU A 1 129 ? -5.744 -1.510 13.154 1.00 97.00 129 LEU A CA 1
ATOM 1003 C C . LEU A 1 129 ? -4.933 -0.643 14.122 1.00 97.00 129 LEU A C 1
ATOM 1005 O O . LEU A 1 129 ? -3.789 -0.942 14.456 1.00 97.00 129 LEU A O 1
ATOM 1009 N N . ILE A 1 130 ? -5.525 0.462 14.565 1.00 96.44 130 ILE A N 1
ATOM 1010 C CA . ILE A 1 130 ? -4.944 1.373 15.552 1.00 96.44 130 ILE A CA 1
ATOM 1011 C C . ILE A 1 130 ? -5.908 1.460 16.728 1.00 96.44 130 ILE A C 1
ATOM 1013 O O . ILE A 1 130 ? -7.075 1.815 16.559 1.00 96.44 130 ILE A O 1
ATOM 1017 N N . LEU A 1 131 ? -5.398 1.139 17.914 1.00 95.25 131 LEU A N 1
ATOM 1018 C CA . LEU A 1 131 ? -6.117 1.206 19.184 1.00 95.25 131 LEU A CA 1
ATOM 1019 C C . LEU A 1 131 ? -5.541 2.330 20.058 1.00 95.25 131 LEU A C 1
ATOM 1021 O O . LEU A 1 131 ? -4.446 2.826 19.766 1.00 95.25 131 LEU A O 1
ATOM 1025 N N . PRO A 1 132 ? -6.242 2.725 21.135 1.00 90.62 132 PRO A N 1
ATOM 1026 C CA . PRO A 1 132 ? -5.696 3.625 22.140 1.00 90.62 132 PRO A CA 1
ATOM 1027 C C . PRO A 1 132 ? -4.326 3.177 22.649 1.00 90.62 132 PRO A C 1
ATOM 1029 O O . PRO A 1 132 ? -4.126 2.013 22.994 1.00 90.62 132 PRO A O 1
ATOM 1032 N N . THR A 1 133 ? -3.389 4.118 22.727 1.00 87.00 133 THR A N 1
ATOM 1033 C CA . THR A 1 133 ? -2.039 3.881 23.265 1.00 87.00 133 THR A CA 1
ATOM 1034 C C . THR A 1 133 ? -1.932 4.186 24.758 1.00 87.00 133 THR A C 1
ATOM 1036 O O . THR A 1 133 ? -0.959 3.794 25.399 1.00 87.00 133 THR A O 1
ATOM 1039 N N . TRP A 1 134 ? -2.920 4.881 25.326 1.00 88.75 134 TRP A N 1
ATOM 1040 C CA . TRP A 1 134 ? -3.015 5.135 26.760 1.00 88.75 134 TRP A CA 1
ATOM 1041 C C . TRP A 1 134 ? -3.679 3.957 27.475 1.00 88.75 134 TRP A C 1
ATOM 1043 O O . TRP A 1 134 ? -4.425 3.194 26.866 1.00 88.75 134 TRP A O 1
ATOM 1053 N N . GLN A 1 135 ? -3.430 3.829 28.779 1.00 86.06 135 GLN A N 1
ATOM 1054 C CA . GLN A 1 135 ? -4.102 2.856 29.639 1.00 86.06 135 GLN A CA 1
ATOM 1055 C C . GLN A 1 135 ? -5.389 3.481 30.179 1.00 86.06 135 GLN A C 1
ATOM 1057 O O . GLN A 1 135 ? -5.320 4.353 31.049 1.00 86.06 135 GLN A O 1
ATOM 1062 N N . PRO A 1 136 ? -6.573 3.109 29.672 1.00 87.94 136 PRO A N 1
ATOM 1063 C CA . PRO A 1 136 ? -7.797 3.737 30.118 1.00 87.94 136 PRO A CA 1
ATOM 1064 C C . PRO A 1 136 ? -8.192 3.226 31.499 1.00 87.94 136 PRO A C 1
ATOM 1066 O O . PRO A 1 136 ? -8.067 2.037 31.783 1.00 87.94 136 PRO A O 1
ATOM 1069 N N . LEU A 1 137 ? -8.728 4.121 32.327 1.00 93.56 137 LEU A N 1
ATOM 1070 C CA . LEU A 1 137 ? -9.358 3.779 33.598 1.00 93.56 137 LEU A CA 1
ATOM 1071 C C . LEU A 1 137 ? -10.879 3.727 33.421 1.00 93.56 137 LEU A C 1
ATOM 1073 O O . LEU A 1 137 ? -11.468 4.671 32.885 1.00 93.56 137 LEU A O 1
ATOM 1077 N N . ILE A 1 138 ? -11.517 2.662 33.895 1.00 95.25 138 ILE A N 1
ATOM 1078 C CA . ILE A 1 138 ? -12.974 2.481 33.887 1.00 95.25 138 ILE A CA 1
ATOM 1079 C C . ILE A 1 138 ? -13.450 1.974 35.250 1.00 95.25 138 ILE A C 1
ATOM 1081 O O . ILE A 1 138 ? -12.794 1.126 35.853 1.00 95.25 138 ILE A O 1
ATOM 1085 N N . GLN A 1 139 ? -14.575 2.478 35.752 1.00 96.44 139 GLN A N 1
ATOM 1086 C CA . GLN A 1 139 ? -15.172 1.951 36.979 1.00 96.44 139 GLN A CA 1
ATOM 1087 C C . GLN A 1 139 ? -16.018 0.707 36.667 1.00 96.44 139 GLN A C 1
ATOM 1089 O O . GLN A 1 139 ? -16.623 0.591 35.600 1.00 96.44 139 GLN A O 1
ATOM 1094 N N . ALA A 1 140 ? -16.078 -0.250 37.589 1.00 96.25 140 ALA A N 1
ATOM 1095 C CA . ALA A 1 140 ? -16.928 -1.427 37.445 1.00 96.25 140 ALA A CA 1
ATOM 1096 C C . ALA A 1 140 ? -18.404 -1.023 37.228 1.00 96.25 140 ALA A C 1
ATOM 1098 O O . ALA A 1 140 ? -18.967 -0.237 37.991 1.00 96.25 140 ALA A O 1
ATOM 1099 N N . GLY A 1 141 ? -19.040 -1.5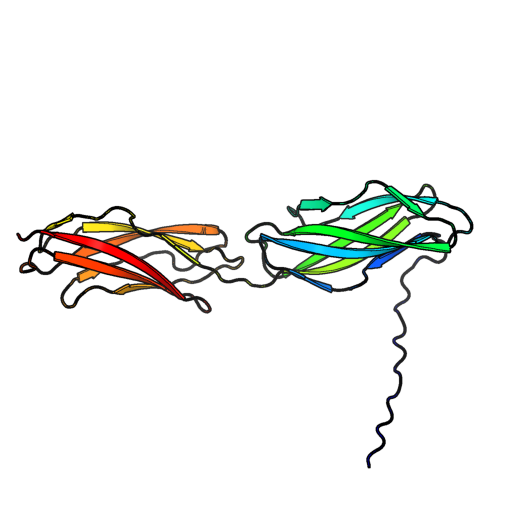63 36.182 1.00 96.06 141 GLY A N 1
ATOM 1100 C CA . GLY A 1 141 ? -20.411 -1.217 35.789 1.00 96.06 141 GLY A CA 1
ATOM 1101 C C . GLY A 1 141 ? -20.560 0.063 34.956 1.00 96.06 141 GLY A C 1
ATOM 1102 O O . GLY A 1 141 ? -21.656 0.317 34.455 1.00 96.06 141 GLY A O 1
ATOM 1103 N N . GLU A 1 142 ? -19.500 0.851 34.775 1.00 96.81 142 GLU A N 1
ATOM 1104 C CA . GLU A 1 142 ? -19.480 2.017 33.886 1.00 96.81 142 GLU A CA 1
ATOM 1105 C C . GLU A 1 142 ? -19.274 1.578 32.428 1.00 96.81 142 GLU A C 1
ATOM 1107 O O . GLU A 1 142 ? -18.511 0.652 32.159 1.00 96.81 142 GLU A O 1
ATOM 1112 N N . GLU A 1 143 ? -19.945 2.236 31.479 1.00 96.81 143 GLU A N 1
ATOM 1113 C CA . GLU A 1 143 ? -19.666 2.081 30.047 1.00 96.81 143 GLU A CA 1
ATOM 1114 C C . GLU A 1 143 ? -18.807 3.257 29.570 1.00 96.81 143 GLU A C 1
ATOM 1116 O O . GLU A 1 143 ? -19.182 4.413 29.768 1.00 96.81 143 GLU A O 1
ATOM 1121 N N . LYS A 1 144 ? -17.678 2.974 28.913 1.00 96.62 144 LYS A N 1
ATOM 1122 C CA . LYS A 1 144 ? -16.862 3.991 28.226 1.00 96.62 144 LYS A CA 1
ATOM 1123 C C . LYS A 1 144 ? -16.643 3.623 26.773 1.00 96.62 144 LYS A C 1
ATOM 1125 O O . LYS A 1 144 ? -16.612 2.440 26.431 1.00 96.62 144 LYS A O 1
ATOM 1130 N N . SER A 1 145 ? -16.468 4.643 25.938 1.00 96.12 145 SER A N 1
ATOM 1131 C CA . SER A 1 145 ? -16.082 4.480 24.542 1.00 96.12 145 SER A CA 1
ATOM 1132 C C . SER A 1 145 ? -14.590 4.727 24.337 1.00 96.12 145 SER A C 1
ATOM 1134 O O . SER A 1 145 ? -13.957 5.509 25.052 1.00 96.12 145 SER A O 1
ATOM 1136 N N . TYR A 1 146 ? -14.034 4.030 23.353 1.00 95.88 146 TYR A N 1
ATOM 1137 C CA . TYR A 1 146 ? -12.644 4.126 22.948 1.00 95.88 146 TYR A CA 1
ATOM 1138 C C . TYR A 1 146 ? -12.564 4.221 21.425 1.00 95.88 146 TYR A C 1
ATOM 1140 O O . TYR A 1 146 ? -13.074 3.326 20.745 1.00 95.88 146 TYR A O 1
ATOM 1148 N N . PRO A 1 147 ? -11.903 5.246 20.867 1.00 95.25 147 PRO A N 1
ATOM 1149 C CA . PRO A 1 147 ? -11.766 5.353 19.427 1.00 95.25 147 PRO A CA 1
ATOM 1150 C C . PRO A 1 147 ? -10.792 4.286 18.926 1.00 95.25 147 PRO A C 1
ATOM 1152 O O . PRO A 1 147 ? -9.656 4.184 19.394 1.00 95.25 147 PRO A O 1
ATOM 1155 N N . ILE A 1 148 ? -11.230 3.505 17.947 1.00 96.50 148 ILE A N 1
ATOM 1156 C CA . ILE A 1 148 ? -10.392 2.574 17.195 1.00 96.50 148 ILE A CA 1
ATOM 1157 C C . ILE A 1 148 ? -10.390 3.006 15.734 1.00 96.50 148 ILE A C 1
ATOM 1159 O O . ILE A 1 148 ? -11.420 3.399 15.197 1.00 96.50 148 ILE A O 1
ATOM 1163 N N . THR A 1 149 ? -9.239 2.960 15.074 1.00 97.00 149 THR A N 1
ATOM 1164 C CA . THR A 1 149 ? -9.132 3.313 13.654 1.00 97.00 149 THR A CA 1
ATOM 1165 C C . THR A 1 149 ? -8.733 2.098 12.842 1.00 97.00 149 THR A C 1
ATOM 1167 O O . THR A 1 149 ? -7.719 1.463 13.121 1.00 97.00 149 THR A O 1
ATOM 1170 N N . VAL A 1 150 ? -9.517 1.803 11.811 1.00 97.31 150 VAL A N 1
ATOM 1171 C CA . VAL A 1 150 ? -9.185 0.812 10.791 1.00 97.31 150 VAL A CA 1
ATOM 1172 C C . VAL A 1 150 ? -8.819 1.530 9.496 1.00 97.31 150 VAL A C 1
ATOM 1174 O O . VAL A 1 150 ? -9.524 2.436 9.053 1.00 97.31 150 VAL A O 1
ATOM 1177 N N . THR A 1 151 ? -7.712 1.133 8.878 1.00 96.06 151 THR A N 1
ATOM 1178 C CA . THR A 1 151 ? -7.238 1.694 7.609 1.00 96.06 151 THR A CA 1
ATOM 1179 C C . THR A 1 151 ? -7.058 0.583 6.591 1.00 96.06 151 THR A C 1
ATOM 1181 O O . THR A 1 151 ? -6.377 -0.405 6.861 1.00 96.06 151 THR A O 1
ATOM 1184 N N . ASN A 1 152 ? -7.593 0.762 5.386 1.00 96.12 152 ASN A N 1
ATOM 1185 C CA . ASN A 1 152 ? -7.232 -0.086 4.258 1.00 96.12 152 ASN A CA 1
ATOM 1186 C C . ASN A 1 152 ? -5.898 0.389 3.666 1.00 96.12 152 ASN A C 1
ATOM 1188 O O . ASN A 1 152 ? -5.815 1.460 3.071 1.00 96.12 152 ASN A O 1
ATOM 1192 N N . ARG A 1 153 ? -4.847 -0.410 3.845 1.00 94.81 153 ARG A N 1
ATOM 1193 C CA . ARG A 1 153 ? -3.495 -0.182 3.308 1.00 94.81 153 ARG A CA 1
ATOM 1194 C C . ARG A 1 153 ? -3.213 -0.985 2.035 1.00 94.81 153 ARG A C 1
ATOM 1196 O O . ARG A 1 153 ? -2.072 -1.023 1.575 1.00 94.81 153 ARG A O 1
ATOM 1203 N N . GLY A 1 154 ? -4.215 -1.689 1.522 1.00 95.06 154 GLY A N 1
ATOM 1204 C CA . GLY A 1 154 ? -4.166 -2.350 0.230 1.00 95.06 154 GLY A CA 1
ATOM 1205 C C . GLY A 1 154 ? -4.422 -1.378 -0.918 1.00 95.06 154 GLY A C 1
ATOM 1206 O O . GLY A 1 154 ? -4.614 -0.177 -0.717 1.00 95.06 154 GLY A O 1
ATOM 1207 N N . ASN A 1 155 ? -4.466 -1.914 -2.135 1.00 95.88 155 ASN A N 1
ATOM 1208 C CA . ASN A 1 155 ? -4.773 -1.159 -3.353 1.00 95.88 155 ASN A CA 1
ATOM 1209 C C . ASN A 1 155 ? -6.139 -1.483 -3.973 1.00 95.88 155 ASN A C 1
ATOM 1211 O O . ASN A 1 155 ? -6.477 -0.976 -5.045 1.00 95.88 155 ASN A O 1
ATOM 1215 N N . LEU A 1 156 ? -6.940 -2.300 -3.294 1.00 93.94 156 LEU A N 1
ATOM 1216 C CA . LEU A 1 156 ? -8.318 -2.599 -3.665 1.00 93.94 156 LEU A CA 1
ATOM 1217 C C . LEU A 1 156 ? -9.291 -2.096 -2.609 1.00 93.94 156 LEU A C 1
ATOM 1219 O O . LEU A 1 156 ? -8.921 -1.889 -1.458 1.00 93.94 156 LEU A O 1
ATOM 1223 N N . ARG A 1 157 ? -10.554 -1.906 -3.004 1.00 94.81 157 ARG A N 1
ATOM 1224 C CA . ARG A 1 157 ? -11.635 -1.718 -2.035 1.00 94.81 157 ARG A CA 1
ATOM 1225 C C . ARG A 1 157 ? -11.806 -3.016 -1.248 1.00 94.81 157 ARG A C 1
ATOM 1227 O O . ARG A 1 157 ? -12.016 -4.063 -1.853 1.00 94.81 157 ARG A O 1
ATOM 1234 N N . THR A 1 158 ? -11.777 -2.917 0.075 1.00 95.19 158 THR A N 1
ATOM 1235 C CA . THR A 1 158 ? -11.750 -4.076 0.971 1.00 95.19 158 THR A CA 1
ATOM 1236 C C . THR A 1 158 ? -12.906 -3.998 1.954 1.00 95.19 158 THR A C 1
ATOM 1238 O O . THR A 1 158 ? -13.090 -2.974 2.612 1.00 95.19 158 THR A O 1
ATOM 1241 N N . ASN A 1 159 ? -13.675 -5.084 2.053 1.00 96.62 159 ASN A N 1
ATOM 1242 C CA . ASN A 1 159 ? -14.657 -5.258 3.117 1.00 96.62 159 ASN A CA 1
ATOM 1243 C C . ASN A 1 159 ? -13.952 -5.767 4.376 1.00 96.62 159 ASN A C 1
ATOM 1245 O O . ASN A 1 159 ? -13.232 -6.763 4.308 1.00 96.62 159 ASN A O 1
ATOM 1249 N N . VAL A 1 160 ? -14.167 -5.093 5.502 1.00 96.75 160 VAL A N 1
ATOM 1250 C CA . VAL A 1 160 ? -13.587 -5.439 6.799 1.00 96.75 160 VAL A CA 1
ATOM 1251 C C . VAL A 1 160 ? -14.670 -5.723 7.833 1.00 96.75 160 VAL A C 1
ATOM 1253 O O . VAL A 1 160 ? -15.707 -5.060 7.859 1.00 96.75 160 VAL A O 1
ATOM 1256 N N . SER A 1 161 ? -14.404 -6.690 8.705 1.00 96.25 161 SER A N 1
ATOM 1257 C CA . SER A 1 161 ? -15.203 -6.994 9.889 1.00 96.25 161 SER A CA 1
ATOM 1258 C C . SER A 1 161 ? -14.367 -6.841 11.153 1.00 96.25 161 SER A C 1
ATOM 1260 O O . SER A 1 161 ? -13.246 -7.345 11.215 1.00 96.25 161 SER A O 1
ATOM 1262 N N . LEU A 1 162 ? -14.928 -6.183 12.162 1.00 97.12 162 LEU A N 1
ATOM 1263 C CA . LEU A 1 162 ? -14.331 -5.987 13.477 1.00 97.12 162 LEU A CA 1
ATOM 1264 C C . LEU A 1 162 ? -14.984 -6.913 14.505 1.00 97.12 162 LEU A C 1
ATOM 1266 O O . LEU A 1 162 ? -16.211 -6.967 14.605 1.00 97.12 162 LEU A O 1
ATOM 1270 N N . VAL A 1 163 ? -14.158 -7.598 15.290 1.00 96.31 163 VAL A N 1
ATOM 1271 C CA . VAL A 1 163 ? -14.571 -8.431 16.424 1.00 96.31 163 VAL A CA 1
ATOM 1272 C C . VAL A 1 163 ? -13.799 -7.986 17.657 1.00 96.31 163 VAL A C 1
ATOM 1274 O O . VAL A 1 163 ? -12.608 -7.693 17.583 1.00 96.31 163 VAL A O 1
ATOM 1277 N N . VAL A 1 164 ? -14.479 -7.925 18.799 1.00 97.81 164 VAL A N 1
ATOM 1278 C CA . VAL A 1 164 ? -13.875 -7.554 20.080 1.00 97.81 164 VAL A CA 1
ATOM 1279 C C . VAL A 1 164 ? -13.852 -8.779 20.973 1.00 97.81 164 VAL A C 1
ATOM 1281 O O . VAL A 1 164 ? -14.878 -9.419 21.194 1.00 97.81 164 VAL A O 1
ATOM 1284 N N . ILE A 1 165 ? -12.676 -9.086 21.500 1.00 97.69 165 ILE A N 1
ATOM 1285 C CA . ILE A 1 165 ? -12.447 -10.175 22.438 1.00 97.69 165 ILE A CA 1
ATOM 1286 C C . ILE A 1 165 ? -12.175 -9.538 23.799 1.00 97.69 165 ILE A C 1
ATOM 1288 O O . ILE A 1 165 ? -11.177 -8.837 23.997 1.00 97.69 165 ILE A O 1
ATOM 1292 N N . ALA A 1 166 ? -13.093 -9.784 24.727 1.00 96.69 166 ALA A N 1
ATOM 1293 C CA . ALA A 1 166 ? -13.068 -9.286 26.095 1.00 96.69 166 ALA A CA 1
ATOM 1294 C C . ALA A 1 166 ? -13.288 -10.447 27.081 1.00 96.69 166 ALA A C 1
ATOM 1296 O O . ALA A 1 166 ? -13.745 -11.519 26.667 1.00 96.69 166 ALA A O 1
ATOM 1297 N N . PRO A 1 167 ? -12.974 -10.270 28.377 1.00 96.12 167 PRO A N 1
ATOM 1298 C CA . PRO A 1 167 ? -13.231 -11.305 29.368 1.00 96.12 167 PRO A CA 1
ATOM 1299 C C . PRO A 1 167 ? -14.708 -11.669 29.468 1.00 96.12 167 PRO A C 1
ATOM 1301 O O . PRO A 1 167 ? -15.603 -10.887 29.144 1.00 96.12 167 PRO A O 1
ATOM 1304 N N . TRP A 1 168 ? -14.961 -12.861 29.998 1.00 94.44 168 TRP A N 1
ATOM 1305 C CA . TRP A 1 168 ? -16.317 -13.340 30.210 1.00 94.44 168 TRP A CA 1
ATOM 1306 C C . TRP A 1 168 ? -17.142 -12.363 31.068 1.00 94.44 168 TRP A C 1
ATOM 1308 O O . TRP A 1 168 ? -16.668 -11.837 32.076 1.00 94.44 168 TRP A O 1
ATOM 1318 N N . GLY A 1 169 ? -18.382 -12.111 30.642 1.00 94.75 169 GLY A N 1
ATOM 1319 C CA . GLY A 1 169 ? -19.314 -11.193 31.301 1.00 94.75 169 GLY A CA 1
ATOM 1320 C C . GLY A 1 169 ? -19.127 -9.708 30.961 1.00 94.75 169 GLY A C 1
ATOM 1321 O O . GLY A 1 169 ? -20.016 -8.917 31.271 1.00 94.75 169 GLY A O 1
ATOM 1322 N N . TRP A 1 170 ? -18.029 -9.312 30.307 1.00 96.88 170 TRP A N 1
ATOM 1323 C CA . TRP A 1 170 ? -17.860 -7.939 29.825 1.00 96.88 170 TRP A CA 1
ATOM 1324 C C . TRP A 1 170 ? -18.741 -7.690 28.607 1.00 96.88 170 TRP A C 1
ATOM 1326 O O . TRP A 1 170 ? -18.781 -8.491 27.673 1.00 96.88 170 TRP A O 1
ATOM 1336 N N . GLN A 1 171 ? -19.431 -6.555 28.603 1.00 97.69 171 GLN A N 1
ATOM 1337 C CA . GLN A 1 171 ? -20.235 -6.138 27.462 1.00 97.69 171 GLN A CA 1
ATOM 1338 C C . GLN A 1 171 ? -19.375 -5.276 26.542 1.00 97.69 171 GLN A C 1
ATOM 1340 O O . GLN A 1 171 ? -18.674 -4.370 26.998 1.00 97.69 171 GLN A O 1
ATOM 1345 N N . THR A 1 172 ? -19.426 -5.563 25.242 1.00 97.56 172 THR A N 1
ATOM 1346 C CA . THR A 1 172 ? -18.773 -4.755 24.210 1.00 97.56 172 THR A CA 1
ATOM 1347 C C . THR A 1 172 ? -19.771 -4.431 23.112 1.00 97.56 172 THR A C 1
ATOM 1349 O O . THR A 1 172 ? -20.660 -5.230 22.810 1.00 97.56 172 THR A O 1
ATOM 1352 N N . ARG A 1 173 ? -19.659 -3.237 22.533 1.00 96.44 173 ARG A N 1
ATOM 1353 C CA . ARG A 1 173 ? -20.547 -2.788 21.462 1.00 96.44 173 ARG A CA 1
ATOM 1354 C C . ARG A 1 173 ? -19.781 -1.932 20.464 1.00 96.44 173 ARG A C 1
ATOM 1356 O O . ARG A 1 173 ? -19.129 -0.961 20.837 1.00 96.44 173 ARG A O 1
ATOM 1363 N N . LEU A 1 174 ? -19.923 -2.280 19.189 1.00 95.19 174 LEU A N 1
ATOM 1364 C CA . LEU A 1 174 ? -19.472 -1.487 18.050 1.00 95.19 174 LEU A CA 1
ATOM 1365 C C . LEU A 1 174 ? -20.717 -0.969 17.313 1.00 95.19 174 LEU A C 1
ATOM 1367 O O . LEU A 1 174 ? -21.522 -1.784 16.857 1.00 95.19 174 LEU A O 1
ATOM 1371 N N . PRO A 1 175 ? -20.932 0.354 17.217 1.00 92.81 175 PRO A N 1
ATOM 1372 C CA . PRO A 1 175 ? -21.954 0.924 16.344 1.00 92.81 175 PRO A CA 1
ATOM 1373 C C . PRO A 1 175 ? -21.732 0.535 14.878 1.00 92.81 175 PRO A C 1
ATOM 1375 O O . PRO A 1 175 ? -20.649 0.087 14.501 1.00 92.81 175 PRO A O 1
ATOM 1378 N N . ALA A 1 176 ? -22.745 0.752 14.036 1.00 90.44 176 ALA A N 1
ATOM 1379 C CA . ALA A 1 176 ? -22.612 0.542 12.598 1.00 90.44 176 ALA A CA 1
ATOM 1380 C C . ALA A 1 176 ? -21.455 1.380 12.025 1.00 90.44 176 ALA A C 1
ATOM 1382 O O . ALA A 1 176 ? -21.317 2.567 12.322 1.00 90.44 176 ALA A O 1
ATOM 1383 N N . TYR A 1 177 ? -20.639 0.750 11.187 1.00 91.62 177 TYR A N 1
ATOM 1384 C CA . TYR A 1 177 ? -19.496 1.361 10.515 1.00 91.62 177 TYR A CA 1
ATOM 1385 C C . TYR A 1 177 ? -19.508 0.984 9.032 1.00 91.62 177 TYR A C 1
ATOM 1387 O O . TYR A 1 177 ? -20.215 0.062 8.623 1.00 91.62 177 TYR A O 1
ATOM 1395 N N . ASN A 1 178 ? -18.743 1.704 8.207 1.00 89.38 178 ASN A N 1
ATOM 1396 C CA . ASN A 1 178 ? -18.610 1.344 6.806 1.00 89.38 178 ASN A CA 1
ATOM 1397 C C . ASN A 1 178 ? -17.567 0.231 6.707 1.00 89.38 178 ASN A C 1
ATOM 1399 O O . ASN A 1 178 ? -16.365 0.455 6.833 1.00 89.38 178 ASN A O 1
ATOM 1403 N N . SER A 1 179 ? -18.038 -0.983 6.463 1.00 91.81 179 SER A N 1
ATOM 1404 C CA . SER A 1 179 ? -17.161 -2.130 6.273 1.00 91.81 179 SER A CA 1
ATOM 1405 C C . SER A 1 179 ? -16.356 -2.033 4.975 1.00 91.81 179 SER A C 1
ATOM 1407 O O . SER A 1 179 ? -15.299 -2.638 4.889 1.00 91.81 179 SER A O 1
ATOM 1409 N N . ALA A 1 180 ? -16.810 -1.284 3.963 1.00 96.44 180 ALA A N 1
ATOM 1410 C CA . ALA A 1 180 ? -16.180 -1.213 2.647 1.00 96.44 180 ALA A CA 1
ATOM 1411 C C . ALA A 1 180 ? -15.237 -0.006 2.523 1.00 96.44 180 ALA A C 1
ATOM 1413 O O . ALA A 1 180 ? -15.638 1.092 2.115 1.00 96.44 180 ALA A O 1
ATOM 1414 N N . LEU A 1 181 ? -13.954 -0.217 2.804 1.00 96.56 181 LEU A N 1
ATOM 1415 C CA . LEU A 1 181 ? -12.934 0.830 2.767 1.00 96.56 181 LEU A CA 1
ATOM 1416 C C . LEU A 1 181 ? -12.251 0.888 1.398 1.00 96.56 181 LEU A C 1
ATOM 1418 O O . LEU A 1 181 ? -11.743 -0.118 0.900 1.00 96.56 181 LEU A O 1
ATOM 1422 N N . ALA A 1 182 ? -12.211 2.068 0.779 1.00 95.81 182 ALA A N 1
ATOM 1423 C CA . ALA A 1 182 ? -11.386 2.316 -0.403 1.00 95.81 182 ALA A CA 1
ATOM 1424 C C . ALA A 1 182 ? -9.879 2.253 -0.055 1.00 95.81 182 ALA A C 1
ATOM 1426 O O . ALA A 1 182 ? -9.528 2.375 1.119 1.00 95.81 182 ALA A O 1
ATOM 1427 N N . PRO A 1 183 ? -8.978 2.077 -1.038 1.00 94.75 183 PRO A N 1
ATOM 1428 C CA . PRO A 1 183 ? -7.535 2.135 -0.794 1.00 94.75 183 PRO A CA 1
ATOM 1429 C C . PRO A 1 183 ? -7.121 3.429 -0.083 1.00 94.75 183 PRO A C 1
ATOM 1431 O O . PRO A 1 183 ? -7.567 4.511 -0.463 1.00 94.75 183 PRO A O 1
ATOM 1434 N N . GLY A 1 184 ? -6.313 3.322 0.972 1.00 93.31 184 GLY A N 1
ATOM 1435 C CA . GLY A 1 184 ? -5.880 4.450 1.806 1.00 93.31 184 GLY A CA 1
ATOM 1436 C C . GLY A 1 184 ? -6.956 5.014 2.745 1.00 93.31 184 GLY A C 1
ATOM 1437 O O . GLY A 1 184 ? -6.637 5.799 3.639 1.00 93.31 184 GLY A O 1
ATOM 1438 N N . GLN A 1 185 ? -8.223 4.614 2.593 1.00 96.25 185 GLN A N 1
ATOM 1439 C CA . GLN A 1 185 ? -9.303 5.105 3.439 1.00 96.25 185 GLN A CA 1
ATOM 1440 C C . GLN A 1 185 ? -9.134 4.593 4.869 1.00 96.25 185 GLN A C 1
ATOM 1442 O O . GLN A 1 185 ? -8.923 3.401 5.107 1.00 96.25 185 GLN A O 1
ATOM 1447 N N . SER A 1 186 ? -9.281 5.516 5.817 1.00 95.94 186 SER A N 1
ATOM 1448 C CA . SER A 1 186 ? -9.360 5.218 7.243 1.00 95.94 186 SER A CA 1
ATOM 1449 C C . SER A 1 186 ? -10.759 5.502 7.761 1.00 95.94 186 SER A C 1
ATOM 1451 O O . SER A 1 186 ? -11.421 6.435 7.304 1.00 95.94 186 SER A O 1
ATOM 1453 N N . GLN A 1 187 ? -11.189 4.713 8.735 1.00 96.19 187 GLN A N 1
ATOM 1454 C CA . GLN A 1 187 ? -12.409 4.950 9.482 1.00 96.19 187 GLN A CA 1
ATOM 1455 C C . GLN A 1 187 ? -12.133 4.822 10.978 1.00 96.19 187 GLN A C 1
ATOM 1457 O O . GLN A 1 187 ? -11.589 3.813 11.423 1.00 96.19 187 GLN A O 1
ATOM 1462 N N . SER A 1 188 ? -12.560 5.831 11.739 1.00 95.75 188 SER A N 1
ATOM 1463 C CA . SER A 1 188 ? -12.640 5.758 13.198 1.00 95.75 188 SER A CA 1
ATOM 1464 C C . SER A 1 188 ? -14.004 5.206 13.622 1.00 95.75 188 SER A C 1
ATOM 1466 O O . SER A 1 188 ? -15.032 5.591 13.056 1.00 95.75 188 SER A O 1
ATOM 1468 N N . VAL A 1 189 ? -14.014 4.297 14.594 1.00 95.56 189 VAL A N 1
ATOM 1469 C CA . VAL A 1 189 ? -15.205 3.681 15.191 1.00 95.56 189 VAL A CA 1
ATOM 1470 C C . VAL A 1 189 ? -15.079 3.761 16.710 1.00 95.56 189 VAL A C 1
ATOM 1472 O O . VAL A 1 189 ? -14.012 3.510 17.260 1.00 95.56 189 VAL A O 1
ATOM 1475 N N . GLU A 1 190 ? -16.168 4.092 17.397 1.00 96.50 190 GLU A N 1
ATOM 1476 C CA . GLU A 1 190 ? -16.215 4.093 18.861 1.00 96.50 190 GLU A CA 1
ATOM 1477 C C . GLU A 1 190 ? -16.494 2.679 19.386 1.00 96.50 190 GLU A C 1
ATOM 1479 O O . GLU A 1 190 ? -17.569 2.120 19.159 1.00 96.50 190 GLU A O 1
ATOM 1484 N N . LEU A 1 191 ? -15.534 2.099 20.105 1.00 97.44 191 LEU A N 1
ATOM 1485 C CA . LEU A 1 191 ? -15.683 0.835 20.817 1.00 9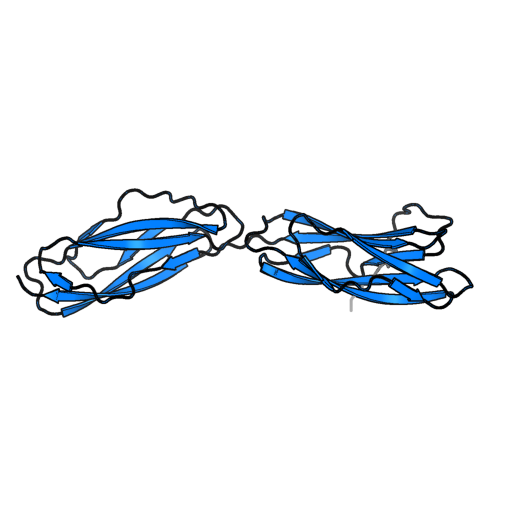7.44 191 LEU A CA 1
ATOM 1486 C C . LEU A 1 191 ? -16.186 1.093 22.236 1.00 97.44 191 LEU A C 1
ATOM 1488 O O . LEU A 1 191 ? -15.447 1.610 23.068 1.00 97.44 191 LEU A O 1
ATOM 1492 N N . PHE A 1 192 ? -17.417 0.685 22.528 1.00 97.81 192 PHE A N 1
ATOM 1493 C CA . PHE A 1 192 ? -17.986 0.761 23.870 1.00 97.81 192 PHE A CA 1
ATOM 1494 C C . PHE A 1 192 ? -17.670 -0.505 24.658 1.00 97.81 192 PHE A C 1
ATOM 1496 O O . PHE A 1 192 ? -17.850 -1.616 24.153 1.00 97.81 192 PHE A O 1
ATOM 1503 N N . ILE A 1 193 ? -17.217 -0.333 25.897 1.00 97.44 193 ILE A N 1
ATOM 1504 C CA . ILE A 1 193 ? -16.858 -1.420 26.808 1.00 97.44 193 ILE A CA 1
ATOM 1505 C C . ILE A 1 193 ? -17.466 -1.139 28.176 1.00 97.44 193 ILE A C 1
ATOM 1507 O O . ILE A 1 193 ? -17.345 -0.028 28.693 1.00 97.44 193 ILE A O 1
ATOM 1511 N N . LYS A 1 194 ? -18.082 -2.166 28.765 1.00 97.62 194 LYS A N 1
ATOM 1512 C CA . LYS A 1 194 ? -18.675 -2.122 30.101 1.00 97.62 194 LYS A CA 1
ATOM 1513 C C . LYS A 1 194 ? -18.296 -3.372 30.911 1.00 97.62 194 LYS A C 1
ATOM 1515 O O . LYS A 1 194 ? -18.791 -4.467 30.613 1.00 97.62 194 LYS A O 1
ATOM 1520 N N . PRO A 1 195 ? -17.431 -3.241 31.934 1.00 97.19 195 PRO A N 1
ATOM 1521 C CA . PRO A 1 195 ? -17.128 -4.315 32.870 1.00 97.19 195 PRO A CA 1
ATOM 1522 C C . PRO A 1 195 ? -18.351 -4.648 33.742 1.00 97.19 195 PRO A C 1
ATOM 1524 O O . PRO A 1 195 ? -19.144 -3.752 34.049 1.00 97.19 195 PRO A O 1
ATOM 1527 N N . PRO A 1 196 ? -18.494 -5.896 34.223 1.00 97.00 196 PRO A N 1
ATOM 1528 C CA . PRO A 1 196 ? -19.489 -6.247 35.234 1.00 97.00 196 PRO A CA 1
ATOM 1529 C C . PRO A 1 196 ? -19.412 -5.349 36.477 1.00 97.00 196 PRO A C 1
ATOM 1531 O O . PRO A 1 196 ? -18.324 -4.952 36.893 1.00 97.00 196 PRO A O 1
ATOM 1534 N N . GLU A 1 197 ? -20.544 -5.094 37.139 1.00 95.44 197 GLU A N 1
ATOM 1535 C CA . GLU A 1 197 ? -20.602 -4.213 38.322 1.00 95.44 197 GLU A CA 1
ATOM 1536 C C . GLU A 1 197 ? -19.736 -4.687 39.499 1.00 95.44 197 GLU A C 1
ATOM 1538 O O . GLU A 1 197 ? -19.282 -3.878 40.299 1.00 95.44 197 GLU A O 1
ATOM 1543 N N . LYS A 1 198 ? -19.493 -5.999 39.604 1.00 92.38 198 LYS A N 1
ATOM 1544 C CA . LYS A 1 198 ? -18.707 -6.623 40.682 1.00 92.38 198 LYS A CA 1
ATOM 1545 C C . LYS A 1 198 ? -17.256 -6.909 40.280 1.00 92.38 198 LYS A C 1
ATOM 1547 O O . LYS A 1 198 ? -16.619 -7.782 40.863 1.00 92.38 198 LYS A O 1
ATOM 1552 N N . THR A 1 199 ? -16.747 -6.234 39.251 1.00 92.12 199 THR A N 1
ATOM 1553 C CA . THR A 1 199 ? -15.364 -6.422 38.794 1.00 92.12 199 THR A CA 1
ATOM 1554 C C . THR A 1 199 ? -14.392 -5.837 39.817 1.00 92.12 199 THR A C 1
ATOM 1556 O O . THR A 1 199 ? -14.472 -4.657 40.155 1.00 92.12 199 THR A O 1
ATOM 1559 N N . SER A 1 200 ? -13.467 -6.662 40.307 1.00 89.94 200 SER A N 1
ATOM 1560 C CA . SER A 1 200 ? -12.380 -6.222 41.186 1.00 89.94 200 SER A CA 1
ATOM 1561 C C . SER A 1 200 ? -11.366 -5.355 40.441 1.00 89.94 200 SER A C 1
ATOM 1563 O O . SER A 1 200 ? -11.260 -5.403 39.211 1.00 89.94 200 SER A O 1
ATOM 1565 N N . ALA A 1 201 ? -10.561 -4.614 41.206 1.00 92.06 201 ALA A N 1
ATOM 1566 C CA . ALA A 1 201 ? -9.434 -3.868 40.664 1.00 92.06 201 ALA A CA 1
ATOM 1567 C C . ALA A 1 201 ? -8.531 -4.793 39.835 1.00 92.06 201 ALA A C 1
ATOM 1569 O O . ALA A 1 201 ? -8.047 -5.808 40.341 1.00 92.06 201 ALA A O 1
ATOM 1570 N N . SER A 1 202 ? -8.341 -4.479 38.556 1.00 91.88 202 SER A N 1
ATOM 1571 C CA . SER A 1 202 ? -7.597 -5.347 37.640 1.00 91.88 202 SER A CA 1
ATOM 1572 C C . SER A 1 202 ? -7.057 -4.583 36.438 1.00 91.88 202 SER A C 1
ATOM 1574 O O . SER A 1 202 ? -7.577 -3.535 36.061 1.00 91.88 202 SER A O 1
ATOM 1576 N N . GLN A 1 203 ? -6.012 -5.131 35.821 1.00 94.50 203 GLN A N 1
ATOM 1577 C CA . GLN A 1 203 ? -5.574 -4.745 34.486 1.00 94.50 203 GLN A CA 1
ATOM 1578 C C . GLN A 1 203 ? -6.009 -5.830 33.509 1.00 94.50 203 GLN A C 1
ATOM 1580 O O . GLN A 1 203 ? -5.630 -6.991 33.650 1.00 94.50 203 GLN A O 1
ATOM 1585 N N . THR A 1 204 ? -6.825 -5.453 32.534 1.00 93.38 204 THR A N 1
ATOM 1586 C CA . THR A 1 204 ? -7.481 -6.379 31.617 1.00 93.38 204 THR A CA 1
ATOM 1587 C C . THR A 1 204 ? -7.095 -6.060 30.183 1.00 93.38 204 THR A C 1
ATOM 1589 O O . THR A 1 204 ? -7.250 -4.929 29.727 1.00 93.38 204 THR A O 1
ATOM 1592 N N . LYS A 1 205 ? -6.631 -7.073 29.449 1.00 95.12 205 LYS A N 1
ATOM 1593 C CA . LYS A 1 205 ? -6.341 -6.965 28.019 1.00 95.12 205 LYS A CA 1
ATOM 1594 C C . LYS A 1 205 ? -7.634 -7.084 27.210 1.00 95.12 205 LYS A C 1
ATOM 1596 O O . LYS A 1 205 ? -8.348 -8.075 27.338 1.00 95.12 205 LYS A O 1
ATOM 1601 N N . ILE A 1 206 ? -7.885 -6.109 26.343 1.00 96.38 206 ILE A N 1
ATOM 1602 C CA . ILE A 1 206 ? -8.930 -6.159 25.319 1.00 96.38 206 ILE A CA 1
ATOM 1603 C C . ILE A 1 206 ? -8.252 -6.312 23.967 1.00 96.38 206 ILE A C 1
ATOM 1605 O O . ILE A 1 206 ? -7.311 -5.579 23.661 1.00 96.38 206 ILE A O 1
ATOM 1609 N N . THR A 1 207 ? -8.719 -7.265 23.166 1.00 97.56 207 THR A N 1
ATOM 1610 C CA . THR A 1 207 ? -8.210 -7.486 21.808 1.00 97.56 207 THR A CA 1
ATOM 1611 C C . THR A 1 207 ? -9.286 -7.117 20.807 1.00 97.56 207 THR A C 1
ATOM 1613 O O . THR A 1 207 ? -10.449 -7.471 20.976 1.00 97.56 207 THR A O 1
ATOM 1616 N N . VAL A 1 208 ? -8.897 -6.396 19.766 1.00 97.88 208 VAL A N 1
ATOM 1617 C CA . VAL A 1 208 ? -9.752 -6.113 18.621 1.00 97.88 208 VAL A CA 1
ATOM 1618 C C . VAL A 1 208 ? -9.118 -6.791 17.418 1.00 97.88 208 VAL A C 1
ATOM 1620 O O . VAL A 1 208 ? -7.933 -6.607 17.145 1.00 97.88 208 VAL A O 1
ATOM 1623 N N . GLN A 1 209 ? -9.918 -7.586 16.725 1.00 97.62 209 GLN A N 1
ATOM 1624 C CA . GLN A 1 209 ? -9.551 -8.279 15.505 1.00 97.62 209 GLN A CA 1
ATOM 1625 C C . GLN A 1 209 ? -10.231 -7.591 14.327 1.00 97.62 209 GLN A C 1
ATOM 1627 O O . GLN A 1 209 ? -11.439 -7.359 14.353 1.00 97.62 209 GLN A O 1
ATOM 1632 N N . VAL A 1 210 ? -9.466 -7.301 13.280 1.00 97.12 210 VAL A N 1
ATOM 1633 C CA . VAL A 1 210 ? -9.976 -6.902 11.971 1.00 97.12 210 VAL A CA 1
ATOM 1634 C C . VAL A 1 210 ? -9.741 -8.039 10.981 1.00 97.12 210 VAL A C 1
ATOM 1636 O O . VAL A 1 210 ? -8.668 -8.634 10.941 1.00 97.12 210 VAL A O 1
ATOM 1639 N N . THR A 1 211 ? -10.760 -8.380 10.198 1.00 96.00 211 THR A N 1
ATOM 1640 C CA . THR A 1 211 ? -10.696 -9.456 9.195 1.00 96.00 211 THR A CA 1
ATOM 1641 C C . THR A 1 211 ? -11.216 -8.959 7.850 1.00 96.00 211 THR A C 1
ATOM 1643 O O . THR A 1 211 ? -12.230 -8.266 7.799 1.00 96.00 211 THR A O 1
ATOM 1646 N N . SER A 1 212 ? -10.518 -9.299 6.769 1.00 94.94 212 SER A N 1
ATOM 1647 C CA . SER A 1 212 ? -10.959 -9.193 5.375 1.00 94.94 212 SER A CA 1
ATOM 1648 C C . SER A 1 212 ? -10.986 -10.584 4.728 1.00 94.94 212 SER A C 1
ATOM 1650 O O . SER A 1 212 ? -10.778 -11.594 5.396 1.00 94.94 212 SER A O 1
ATOM 1652 N N . ALA A 1 213 ? -11.221 -10.659 3.416 1.00 93.00 213 ALA A N 1
ATOM 1653 C CA . ALA A 1 213 ? -11.218 -11.928 2.691 1.00 93.00 213 ALA A CA 1
ATOM 1654 C C . ALA A 1 213 ? -9.857 -12.653 2.726 1.00 93.00 213 ALA A C 1
ATOM 1656 O O . ALA A 1 213 ? -9.827 -13.881 2.689 1.00 93.00 213 ALA A O 1
ATOM 1657 N N . LYS A 1 214 ? -8.740 -11.911 2.772 1.00 91.81 214 LYS A N 1
ATOM 1658 C CA . LYS A 1 214 ? -7.379 -12.479 2.724 1.00 91.81 214 LYS A CA 1
ATOM 1659 C C . LYS A 1 214 ? -6.502 -12.138 3.926 1.00 91.81 214 LYS A C 1
ATOM 1661 O O . LYS A 1 214 ? -5.397 -12.666 4.021 1.00 91.81 214 LYS A O 1
ATOM 1666 N N . VAL A 1 215 ? -6.944 -11.241 4.807 1.00 94.44 215 VAL A N 1
ATOM 1667 C CA . VAL A 1 215 ? -6.121 -10.722 5.907 1.00 94.44 215 VAL A CA 1
ATOM 1668 C C . VAL A 1 215 ? -6.875 -10.813 7.224 1.00 94.44 215 VAL A C 1
ATOM 1670 O O . VAL A 1 215 ? -8.047 -10.461 7.303 1.00 94.44 215 VAL A O 1
ATOM 1673 N N . GLN A 1 216 ? -6.169 -11.224 8.271 1.00 95.31 216 GLN A N 1
ATOM 1674 C CA . GLN A 1 216 ? -6.584 -11.079 9.660 1.00 95.31 216 GLN A CA 1
ATOM 1675 C C . GLN A 1 216 ? -5.468 -10.345 10.402 1.00 95.31 216 GLN A C 1
ATOM 1677 O O . GLN A 1 216 ? -4.299 -10.707 10.286 1.00 95.31 216 GLN A O 1
ATOM 1682 N N . GLU A 1 217 ? -5.828 -9.306 11.144 1.00 95.75 217 GLU A N 1
ATOM 1683 C CA . GLU A 1 217 ? -4.915 -8.546 11.994 1.00 95.75 217 GLU A CA 1
ATOM 1684 C C . GLU A 1 217 ? -5.576 -8.326 13.352 1.00 95.75 217 GLU A C 1
ATOM 1686 O O . GLU A 1 217 ? -6.792 -8.161 13.456 1.00 95.75 217 GLU A O 1
ATOM 1691 N N . GLU A 1 218 ? -4.767 -8.319 14.402 1.00 96.62 218 GLU A N 1
ATOM 1692 C CA . GLU A 1 218 ? -5.218 -8.119 15.770 1.00 96.62 218 GLU A CA 1
ATOM 1693 C C . GLU A 1 218 ? -4.345 -7.077 16.449 1.00 96.62 218 GLU A C 1
ATOM 1695 O O . GLU A 1 218 ? -3.128 -7.032 16.266 1.00 96.62 218 GLU A O 1
ATOM 1700 N 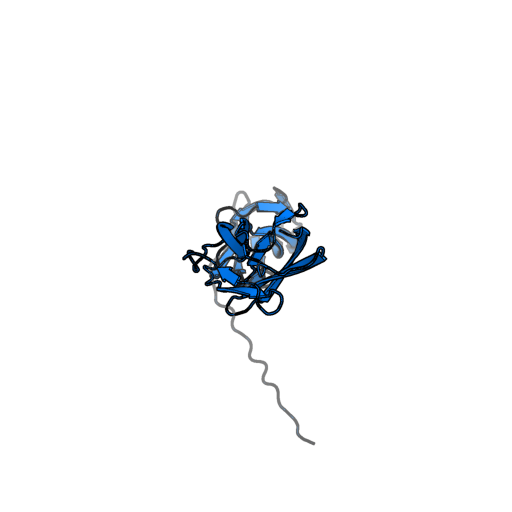N . ALA A 1 219 ? -4.976 -6.257 17.274 1.00 96.81 219 ALA A N 1
ATOM 1701 C CA . ALA A 1 219 ? -4.292 -5.352 18.175 1.00 96.81 219 ALA A CA 1
ATOM 1702 C C . ALA A 1 219 ? -4.935 -5.453 19.556 1.00 96.81 219 ALA A C 1
ATOM 1704 O O . ALA A 1 219 ? -6.091 -5.859 19.704 1.00 96.81 219 ALA A O 1
ATOM 1705 N N . SER A 1 220 ? -4.193 -5.075 20.590 1.00 96.31 220 SER A N 1
ATOM 1706 C CA . SER A 1 220 ? -4.710 -5.107 21.953 1.00 96.31 220 SER A CA 1
ATOM 1707 C C . SER A 1 220 ? -4.271 -3.896 22.752 1.00 96.31 220 SER A C 1
ATOM 1709 O O . SER A 1 220 ? -3.189 -3.359 22.533 1.00 96.31 220 SER A O 1
ATOM 1711 N N . PHE A 1 221 ? -5.092 -3.520 23.724 1.00 95.56 221 PHE A N 1
ATOM 1712 C CA . PHE A 1 221 ? -4.782 -2.497 24.716 1.00 95.56 221 PHE A CA 1
ATOM 1713 C C . PHE A 1 221 ? -5.229 -2.972 26.099 1.00 95.56 221 PHE A C 1
ATOM 1715 O O . PHE A 1 221 ? -6.052 -3.884 26.226 1.00 95.56 221 PHE A O 1
ATOM 1722 N N . THR A 1 222 ? -4.653 -2.376 27.139 1.00 95.12 222 THR A N 1
ATOM 1723 C CA . THR A 1 222 ? -4.930 -2.746 28.529 1.00 95.12 222 THR A CA 1
ATOM 1724 C C . THR A 1 222 ? -5.805 -1.692 29.180 1.00 95.12 222 THR A C 1
ATOM 1726 O O . THR A 1 222 ? -5.452 -0.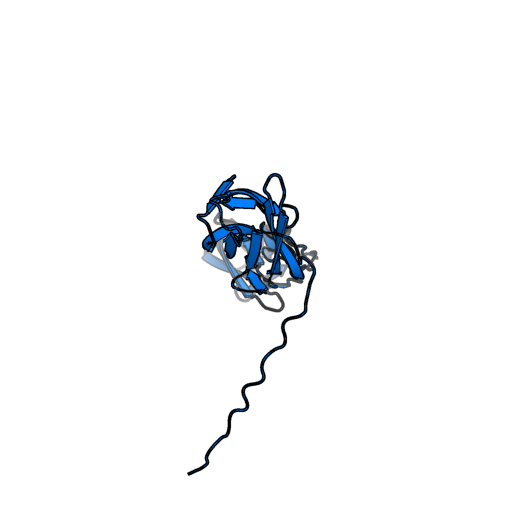516 29.186 1.00 95.12 222 THR A O 1
ATOM 1729 N N . ILE A 1 223 ? -6.911 -2.134 29.772 1.00 94.50 223 ILE A N 1
ATOM 1730 C CA . ILE A 1 223 ? -7.823 -1.321 30.572 1.00 94.50 223 ILE A CA 1
ATOM 1731 C C . ILE A 1 223 ? -7.569 -1.581 32.051 1.00 94.50 223 ILE A C 1
ATOM 1733 O O . ILE A 1 223 ? -7.492 -2.730 32.484 1.00 94.50 223 ILE A O 1
ATOM 1737 N N . VAL A 1 224 ? -7.473 -0.509 32.828 1.00 95.62 224 VAL A N 1
ATOM 1738 C CA . VAL A 1 224 ? -7.458 -0.554 34.287 1.00 95.62 224 VAL A CA 1
ATOM 1739 C C . VAL A 1 224 ? -8.894 -0.420 34.779 1.00 95.62 224 VAL A C 1
ATOM 1741 O O . VAL A 1 224 ? -9.577 0.547 34.447 1.00 95.62 224 VAL A O 1
ATOM 1744 N N . VAL A 1 225 ? -9.356 -1.382 35.571 1.00 95.88 225 VAL A N 1
ATOM 1745 C CA . VAL A 1 225 ? -10.674 -1.333 36.210 1.00 95.88 225 VAL A CA 1
ATOM 1746 C C . VAL A 1 225 ? -10.514 -0.910 37.659 1.00 95.88 225 VAL A C 1
ATOM 1748 O O . VAL A 1 225 ? -9.711 -1.506 38.379 1.00 95.88 225 VAL A O 1
ATOM 1751 N N . SER A 1 226 ? -11.290 0.077 38.099 1.00 94.06 226 SER A N 1
ATOM 1752 C CA . SER A 1 226 ? -11.485 0.367 39.519 1.00 94.06 226 SER A CA 1
ATOM 1753 C C . SER A 1 226 ? -12.802 -0.244 40.011 1.00 94.06 226 SER A C 1
ATOM 1755 O O . SER A 1 226 ? -13.791 -0.232 39.273 1.00 94.06 226 SER A O 1
ATOM 1757 N N . PRO A 1 227 ? -12.859 -0.755 41.253 1.00 89.50 227 PRO A N 1
ATOM 1758 C CA . PRO A 1 227 ? -14.118 -1.128 41.885 1.00 89.50 227 PRO A CA 1
ATOM 1759 C C . PRO A 1 227 ? -15.085 0.055 41.933 1.00 89.50 227 PRO A C 1
ATOM 1761 O O . PRO A 1 227 ? -14.666 1.213 41.818 1.00 89.50 227 PRO A O 1
ATOM 1764 N N . ARG A 1 228 ? -16.372 -0.254 42.085 1.00 81.12 228 ARG A N 1
ATOM 1765 C CA . ARG A 1 228 ? -17.398 0.770 42.232 1.00 81.12 228 ARG A CA 1
ATOM 1766 C C . ARG A 1 228 ? -17.331 1.451 43.592 1.00 81.12 228 ARG A C 1
ATOM 1768 O O . ARG A 1 228 ? -17.076 0.743 44.589 1.00 81.12 228 ARG A O 1
#

Radius of gyration: 29.03 Å; Cα contacts (8 Å, |Δi|>4): 575; chains: 1; bounding box: 52×60×84 Å